Protein AF-A0A9E7AFJ4-F1 (afdb_monomer)

Solvent-accessible surface area (backbone atoms only — not comparable to full-atom values): 10775 Å² total; per-residue (Å²): 135,84,86,65,76,79,52,63,62,67,62,47,25,52,52,45,37,51,54,53,52,53,53,47,67,70,41,53,65,61,55,53,54,59,53,45,52,59,53,52,53,50,50,48,45,55,63,62,47,31,78,76,63,44,66,40,83,52,98,93,39,82,41,50,42,56,69,61,48,48,60,54,53,53,52,53,53,52,53,54,36,50,52,53,47,51,52,52,53,52,48,34,56,73,71,54,49,47,62,57,51,40,75,69,46,42,54,70,68,40,49,56,54,26,58,47,49,54,42,50,55,50,50,52,53,39,50,54,50,51,51,50,52,59,69,72,55,54,84,69,58,55,63,58,51,53,67,69,64,72,75,85,82,80,89,84,80,81,86,67,98,76,87,69,90,77,83,76,82,93,83,82,86,83,70,92,75,130

Structure (mmCIF, N/CA/C/O backbone):
data_AF-A0A9E7AFJ4-F1
#
_entry.id   AF-A0A9E7AFJ4-F1
#
loop_
_atom_site.group_PDB
_atom_site.id
_atom_site.type_symbol
_atom_site.label_atom_id
_atom_site.label_alt_id
_atom_site.label_comp_id
_atom_site.label_asym_id
_atom_site.label_entity_id
_atom_site.label_seq_id
_atom_site.pdbx_PDB_ins_code
_atom_site.Cartn_x
_atom_site.Cartn_y
_atom_site.Cartn_z
_atom_site.occupancy
_atom_site.B_iso_or_equiv
_atom_site.auth_seq_id
_atom_site.auth_comp_id
_atom_site.auth_asym_id
_atom_site.auth_atom_id
_atom_site.pdbx_PDB_model_num
ATOM 1 N N . MET A 1 1 ? -23.779 1.775 32.856 1.00 35.66 1 MET A N 1
ATOM 2 C CA . MET A 1 1 ? -23.417 1.395 31.473 1.00 35.66 1 MET A CA 1
ATOM 3 C C . MET A 1 1 ? -23.264 -0.115 31.436 1.00 35.66 1 MET A C 1
ATOM 5 O O . MET A 1 1 ? -22.534 -0.650 32.254 1.00 35.66 1 MET A O 1
ATOM 9 N N . ASN A 1 2 ? -24.045 -0.800 30.602 1.00 31.69 2 ASN A N 1
ATOM 10 C CA . ASN A 1 2 ? -24.111 -2.262 30.549 1.00 31.69 2 ASN A CA 1
ATOM 11 C C . ASN A 1 2 ? -23.093 -2.733 29.495 1.00 31.69 2 ASN A C 1
ATOM 13 O O . ASN A 1 2 ? -23.344 -2.572 28.300 1.00 31.69 2 ASN A O 1
ATOM 17 N N . PHE A 1 3 ? -21.920 -3.208 29.923 1.00 44.62 3 PHE A N 1
ATOM 18 C CA . PHE A 1 3 ? -20.903 -3.740 29.012 1.00 44.62 3 PHE A CA 1
ATOM 19 C C . PHE A 1 3 ? -21.427 -5.049 28.411 1.00 44.62 3 PHE A C 1
ATOM 21 O O . PHE A 1 3 ? -21.613 -6.053 29.098 1.00 44.62 3 PHE A O 1
ATOM 28 N N . LYS A 1 4 ? -21.775 -4.991 27.125 1.00 48.22 4 LYS A N 1
ATOM 29 C CA . LYS A 1 4 ? -22.353 -6.103 26.373 1.00 48.22 4 LYS A CA 1
ATOM 30 C C . LYS A 1 4 ? -21.269 -7.149 26.085 1.00 48.22 4 LYS A C 1
ATOM 32 O O . LYS A 1 4 ? -20.145 -6.800 25.751 1.00 48.22 4 LYS A O 1
ATOM 37 N N . LYS A 1 5 ? -21.675 -8.416 26.228 1.00 49.97 5 LYS A N 1
ATOM 38 C CA . LYS A 1 5 ? -20.923 -9.671 26.051 1.00 49.97 5 LYS A CA 1
ATOM 39 C C . LYS A 1 5 ? -19.822 -9.616 24.990 1.00 49.97 5 LYS A C 1
ATOM 41 O O . LYS A 1 5 ? -20.094 -9.235 23.852 1.00 49.97 5 LYS A O 1
ATOM 46 N N . GLU A 1 6 ? -18.655 -10.139 25.369 1.00 55.66 6 GLU A N 1
ATOM 47 C CA . GLU A 1 6 ? -17.574 -10.552 24.475 1.00 55.66 6 GLU A CA 1
ATOM 48 C C . GLU A 1 6 ? -18.152 -11.303 23.271 1.00 55.66 6 GLU A C 1
ATOM 50 O O . GLU A 1 6 ? -18.682 -12.413 23.365 1.00 55.66 6 GLU A O 1
ATOM 55 N N . SER A 1 7 ? -18.135 -10.626 22.130 1.00 54.50 7 SER A N 1
ATOM 56 C CA . SER A 1 7 ? -18.564 -11.173 20.856 1.00 54.50 7 SER A CA 1
ATOM 57 C C . SER A 1 7 ? -17.405 -12.000 20.310 1.00 54.50 7 SER A C 1
ATOM 59 O O . SER A 1 7 ? -16.323 -11.463 20.063 1.00 54.50 7 SER A O 1
ATOM 61 N N . PHE A 1 8 ? -17.631 -13.309 20.148 1.00 54.47 8 PHE A N 1
ATOM 62 C CA . PHE A 1 8 ? -16.710 -14.240 19.493 1.00 54.47 8 PHE A CA 1
ATOM 63 C C . PHE A 1 8 ? -16.073 -13.602 18.245 1.00 54.47 8 PHE A C 1
ATOM 65 O O . PHE A 1 8 ? -16.756 -12.990 17.421 1.00 54.47 8 PHE A O 1
ATOM 72 N N . GLY A 1 9 ? -14.750 -13.756 18.121 1.00 62.53 9 GLY A N 1
ATOM 73 C CA . GLY A 1 9 ? -13.881 -12.910 17.290 1.00 62.53 9 GLY A CA 1
ATOM 74 C C . GLY A 1 9 ? -14.256 -12.764 15.809 1.00 62.53 9 GLY A C 1
ATOM 75 O O . GLY A 1 9 ? -13.935 -11.741 15.212 1.00 62.53 9 GLY A O 1
ATOM 76 N N . LEU A 1 10 ? -14.984 -13.720 15.223 1.00 69.19 10 LEU A N 1
ATOM 77 C CA . LEU A 1 10 ? -15.442 -13.650 13.829 1.00 69.19 10 LEU A CA 1
ATOM 78 C C . LEU A 1 10 ? -16.450 -12.518 13.590 1.00 69.19 10 LEU A C 1
ATOM 80 O O . LEU A 1 10 ? -16.307 -11.767 12.628 1.00 69.19 10 LEU A O 1
ATOM 84 N N . SER A 1 11 ? -17.436 -12.352 14.474 1.00 74.44 11 SER A N 1
ATOM 85 C CA . SER A 1 11 ? -18.447 -11.296 14.327 1.00 74.44 11 SER A CA 1
ATOM 86 C C . SER A 1 11 ? -17.828 -9.913 14.524 1.00 74.44 11 SER A C 1
ATOM 88 O O . SER A 1 11 ? -18.110 -8.989 13.765 1.00 74.44 11 SER A O 1
ATOM 90 N N . SER A 1 12 ? -16.920 -9.786 15.495 1.00 69.88 12 SER A N 1
ATOM 91 C CA . SER A 1 12 ? -16.183 -8.547 15.767 1.00 69.88 12 SER A CA 1
ATOM 92 C C . SER A 1 12 ? -15.262 -8.164 14.601 1.00 69.88 12 SER A C 1
ATOM 94 O O . SER A 1 12 ? -15.184 -6.992 14.243 1.00 69.88 12 SER A O 1
ATOM 96 N N . PHE A 1 13 ? -14.619 -9.144 13.957 1.00 79.62 13 PHE A N 1
ATOM 97 C CA . PHE A 1 13 ? -13.819 -8.927 12.750 1.00 79.62 13 PHE A CA 1
ATOM 98 C C . PHE A 1 13 ? -14.667 -8.414 11.577 1.00 79.62 13 PHE A C 1
ATOM 100 O O . PHE A 1 13 ? -14.304 -7.412 10.966 1.00 79.62 13 PHE A O 1
ATOM 107 N N . VAL A 1 14 ? -15.815 -9.041 11.293 1.00 82.19 14 VAL A N 1
ATOM 108 C CA . VAL A 1 14 ? -16.705 -8.618 10.193 1.00 82.19 14 VAL A CA 1
ATOM 109 C C . VAL A 1 14 ? -17.194 -7.183 10.388 1.00 82.19 14 VAL A C 1
ATOM 111 O O . VAL A 1 14 ? -17.178 -6.409 9.434 1.00 82.19 14 VAL A O 1
ATOM 114 N N . ILE A 1 15 ? -17.550 -6.799 11.619 1.00 81.69 15 ILE A N 1
ATOM 115 C CA . ILE A 1 15 ? -17.975 -5.427 11.938 1.00 81.69 15 ILE A CA 1
ATOM 116 C C . ILE A 1 15 ? -16.854 -4.427 11.627 1.00 81.69 15 ILE A C 1
ATOM 118 O O . ILE A 1 15 ? -17.095 -3.424 10.955 1.00 81.69 15 ILE A O 1
ATOM 122 N N . VAL A 1 16 ? -15.621 -4.703 12.068 1.00 83.38 16 VAL A N 1
ATOM 123 C CA . VAL A 1 16 ? -14.472 -3.830 11.775 1.00 83.38 16 VAL A CA 1
ATOM 124 C C . VAL A 1 16 ? -14.266 -3.728 10.264 1.00 83.38 16 VAL A C 1
ATOM 126 O O . VAL A 1 16 ? -14.223 -2.623 9.733 1.00 83.38 16 VAL A O 1
ATOM 129 N N . VAL A 1 17 ? -14.248 -4.851 9.546 1.00 84.31 17 VAL A N 1
ATOM 130 C CA . VAL A 1 17 ? -14.069 -4.863 8.086 1.00 84.31 17 VAL A CA 1
ATOM 131 C C . VAL A 1 17 ? -15.159 -4.066 7.368 1.00 84.31 17 VAL A C 1
ATOM 133 O O . VAL A 1 17 ? -14.853 -3.285 6.469 1.00 84.31 17 VAL A O 1
ATOM 136 N N . GLU A 1 18 ? -16.425 -4.210 7.756 1.00 84.75 18 GLU A N 1
ATOM 137 C CA . GLU A 1 18 ? -17.533 -3.486 7.131 1.00 84.75 18 GLU A CA 1
ATOM 138 C C . GLU A 1 18 ? -17.440 -1.974 7.379 1.00 84.75 18 GLU A C 1
ATOM 140 O O . GLU A 1 18 ? -17.603 -1.179 6.447 1.00 84.75 18 GLU A O 1
ATOM 145 N N . THR A 1 19 ? -17.114 -1.564 8.609 1.00 82.62 19 THR A N 1
ATOM 146 C CA . THR A 1 19 ? -16.913 -0.142 8.935 1.00 82.62 19 THR A CA 1
ATOM 147 C C . THR A 1 19 ? -15.757 0.464 8.141 1.00 82.62 19 THR A C 1
ATOM 149 O O . THR A 1 19 ? -15.895 1.551 7.577 1.00 82.62 19 THR A O 1
ATOM 152 N N . GLU A 1 20 ? -14.655 -0.270 8.008 1.00 82.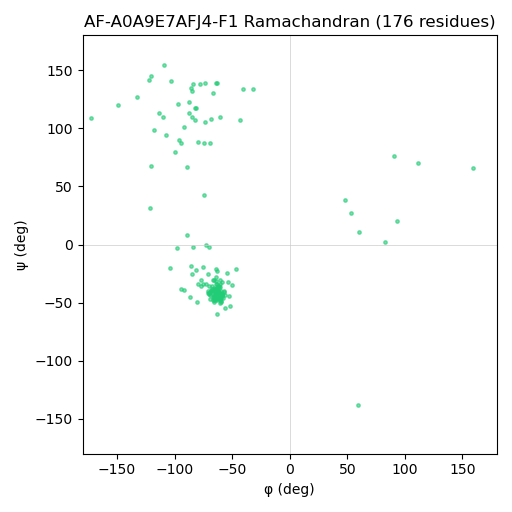06 20 GLU A N 1
ATOM 153 C CA . GLU A 1 20 ? -13.475 0.143 7.254 1.00 82.06 20 GLU A CA 1
ATOM 154 C C . GLU A 1 20 ? -13.758 0.212 5.739 1.00 82.06 20 GLU A C 1
ATOM 156 O O . GLU A 1 20 ? -13.386 1.181 5.069 1.00 82.06 20 GLU A O 1
ATOM 161 N N . LEU A 1 21 ? -14.495 -0.754 5.177 1.00 81.50 21 LEU A N 1
ATOM 162 C CA . LEU A 1 21 ? -14.912 -0.736 3.769 1.00 81.50 21 LEU A CA 1
ATOM 163 C C . LEU A 1 21 ? -15.872 0.419 3.458 1.00 81.50 21 LEU A C 1
ATOM 165 O O . LEU A 1 21 ? -15.761 1.051 2.402 1.00 81.50 21 LEU A O 1
ATOM 169 N N . ASN A 1 22 ? -16.794 0.729 4.367 1.00 83.56 22 ASN A N 1
ATOM 170 C CA . ASN A 1 22 ? -17.686 1.877 4.221 1.00 83.56 22 ASN A CA 1
ATOM 171 C C . ASN A 1 22 ? -16.914 3.205 4.321 1.00 83.56 22 ASN A C 1
ATOM 173 O O . ASN A 1 22 ? -17.158 4.117 3.525 1.00 83.56 22 ASN A O 1
ATOM 177 N N . ALA A 1 23 ? -15.913 3.294 5.203 1.00 77.12 23 ALA A N 1
ATOM 178 C CA . ALA A 1 2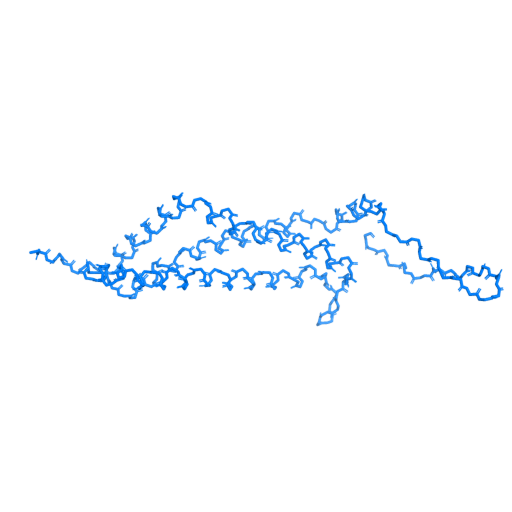3 ? -15.014 4.445 5.284 1.00 77.12 23 ALA A CA 1
ATOM 179 C C . ALA A 1 23 ? -14.181 4.632 4.000 1.00 77.12 23 ALA A C 1
ATOM 181 O O . ALA A 1 23 ? -13.972 5.764 3.550 1.00 77.12 23 ALA A O 1
ATOM 182 N N . LEU A 1 24 ? -13.755 3.535 3.364 1.00 75.44 24 LEU A N 1
ATOM 183 C CA . LEU A 1 24 ? -13.062 3.570 2.074 1.00 75.44 24 LEU A CA 1
ATOM 184 C C . LEU A 1 24 ? -13.976 4.054 0.943 1.00 75.44 24 LEU A C 1
ATOM 186 O O . LEU A 1 24 ? -13.567 4.906 0.156 1.00 75.44 24 LEU A O 1
ATOM 190 N N . LYS A 1 25 ? -15.217 3.553 0.870 1.00 78.94 25 LYS A N 1
ATOM 191 C CA . LYS A 1 25 ? -16.204 3.994 -0.133 1.00 78.94 25 LYS A CA 1
ATOM 192 C C . LYS A 1 25 ? -16.524 5.484 -0.015 1.00 78.94 25 LYS A C 1
ATOM 194 O O . LYS A 1 25 ? -16.709 6.148 -1.035 1.00 78.94 25 LYS A O 1
ATOM 199 N N . SER A 1 26 ? -16.571 6.001 1.212 1.00 80.31 26 SER A N 1
ATOM 200 C CA . SER A 1 26 ? -16.752 7.431 1.475 1.00 80.31 26 SER A CA 1
ATOM 201 C C . SER A 1 26 ? -15.558 8.249 0.959 1.00 80.31 26 SER A C 1
ATOM 203 O O . SER A 1 26 ? -15.725 9.238 0.244 1.00 80.31 26 SER A O 1
ATOM 205 N N . ASN A 1 27 ? -14.332 7.778 1.206 1.00 79.75 27 ASN A N 1
ATOM 206 C CA . ASN A 1 27 ? -13.099 8.450 0.793 1.00 79.75 27 ASN A CA 1
ATOM 207 C C . ASN A 1 27 ? -12.613 8.037 -0.605 1.00 79.75 27 ASN A C 1
ATOM 209 O O . ASN A 1 27 ? -11.518 7.493 -0.778 1.00 79.75 27 ASN A O 1
ATOM 213 N N . LYS A 1 28 ? -13.389 8.395 -1.636 1.00 78.88 28 LYS A N 1
ATOM 214 C CA . LYS A 1 28 ? -13.052 8.121 -3.050 1.00 78.88 28 LYS A CA 1
ATOM 215 C C . LYS A 1 28 ? -11.660 8.629 -3.454 1.00 78.88 28 LYS A C 1
ATOM 217 O O . LYS A 1 28 ? -10.986 7.997 -4.261 1.00 78.88 28 LYS A O 1
ATOM 222 N N . HIS A 1 29 ? -11.203 9.737 -2.865 1.00 83.19 29 HIS A N 1
ATOM 223 C CA . HIS A 1 29 ? -9.886 10.324 -3.138 1.00 83.19 29 HIS A CA 1
ATOM 224 C C . HIS A 1 29 ? -8.723 9.352 -2.878 1.00 83.19 29 HIS A C 1
ATOM 226 O O . HIS A 1 29 ? -7.795 9.264 -3.681 1.00 83.19 29 HIS A O 1
ATOM 232 N N . ILE A 1 30 ? -8.794 8.578 -1.790 1.00 79.69 30 ILE A N 1
ATOM 233 C CA . ILE A 1 30 ? -7.745 7.621 -1.415 1.00 79.69 30 ILE A CA 1
ATOM 234 C C . ILE A 1 30 ? -7.626 6.518 -2.470 1.00 79.69 30 ILE A C 1
ATOM 236 O O . ILE A 1 30 ? -6.517 6.111 -2.819 1.00 79.69 30 ILE A O 1
ATOM 240 N N . ILE A 1 31 ? -8.764 6.069 -3.001 1.00 81.00 31 ILE A N 1
ATOM 241 C CA . ILE A 1 31 ? -8.822 5.059 -4.059 1.00 81.00 31 ILE A CA 1
ATOM 242 C C . ILE A 1 31 ? -8.203 5.623 -5.341 1.00 81.00 31 ILE A C 1
ATOM 244 O O . ILE A 1 31 ? -7.313 4.995 -5.907 1.00 81.00 31 ILE A O 1
ATOM 248 N N . TYR A 1 32 ? -8.602 6.826 -5.770 1.00 85.88 32 TYR A N 1
ATOM 249 C CA . TYR A 1 32 ? -8.062 7.437 -6.990 1.00 85.88 32 TYR A CA 1
ATOM 250 C C . TYR A 1 32 ? -6.549 7.649 -6.926 1.00 85.88 32 TYR A C 1
ATOM 252 O O . TYR A 1 32 ? -5.840 7.278 -7.859 1.00 85.88 32 TYR A O 1
ATOM 260 N N . SER A 1 33 ? -6.046 8.192 -5.815 1.00 85.56 33 SER A N 1
ATOM 261 C CA . SER A 1 33 ? -4.610 8.405 -5.624 1.00 85.56 33 SER A CA 1
ATOM 262 C C . SER A 1 33 ? -3.843 7.078 -5.662 1.00 85.56 33 SER A C 1
ATOM 264 O O . SER A 1 33 ? -2.860 6.952 -6.392 1.00 85.56 33 SER A O 1
ATOM 266 N N . SER A 1 34 ? -4.360 6.060 -4.966 1.00 83.06 34 SER A N 1
ATOM 267 C CA . SER A 1 34 ? -3.747 4.729 -4.902 1.00 83.06 34 SER A CA 1
ATOM 268 C C . SER A 1 34 ? -3.750 4.005 -6.252 1.00 83.06 34 SER A C 1
ATOM 270 O O . SER A 1 34 ? -2.847 3.215 -6.514 1.00 83.06 34 SER A O 1
ATOM 272 N N . LEU A 1 35 ? -4.738 4.258 -7.114 1.00 85.50 35 LEU A N 1
ATOM 273 C CA . LEU A 1 35 ? -4.815 3.683 -8.460 1.00 85.50 35 LEU A CA 1
ATOM 274 C C . LEU A 1 35 ? -3.923 4.410 -9.470 1.00 85.50 35 LEU A C 1
ATOM 276 O O . LEU A 1 35 ? -3.368 3.776 -10.363 1.00 85.50 35 LEU A O 1
ATOM 280 N N . LEU A 1 36 ? -3.752 5.725 -9.323 1.00 87.75 36 LEU A N 1
ATOM 281 C CA . LEU A 1 36 ? -2.903 6.516 -10.211 1.00 87.75 36 LEU A CA 1
ATOM 282 C C . LEU A 1 36 ? -1.417 6.186 -10.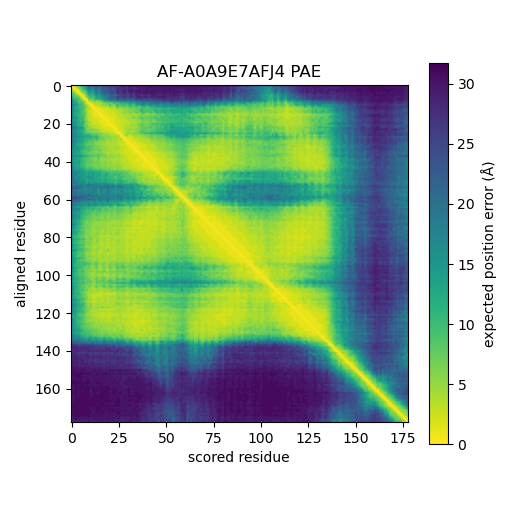036 1.00 87.75 36 LEU A C 1
ATOM 284 O O . LEU A 1 36 ? -0.709 6.061 -11.031 1.00 87.75 36 LEU A O 1
ATOM 288 N N . THR A 1 37 ? -0.935 5.998 -8.804 1.00 87.44 37 THR A N 1
ATOM 289 C CA . THR A 1 37 ? 0.493 5.745 -8.535 1.00 87.44 37 THR A CA 1
ATOM 290 C C . THR A 1 37 ? 1.112 4.601 -9.362 1.00 87.44 37 THR A C 1
ATOM 292 O O . THR A 1 37 ? 2.109 4.855 -10.042 1.00 87.44 37 THR A O 1
ATOM 295 N N . PRO A 1 38 ? 0.554 3.371 -9.387 1.00 86.38 38 PRO A N 1
ATOM 296 C CA . PRO A 1 38 ? 1.116 2.281 -10.187 1.00 86.38 38 PRO A CA 1
ATOM 297 C C . PRO A 1 38 ? 1.089 2.560 -11.696 1.00 86.38 38 PRO A C 1
ATOM 299 O O . PRO A 1 38 ? 2.007 2.151 -12.405 1.00 86.38 38 PRO A O 1
ATOM 302 N N . ILE A 1 39 ? 0.068 3.271 -12.188 1.00 87.25 39 ILE A N 1
ATOM 303 C CA . ILE A 1 39 ? -0.047 3.641 -13.606 1.00 87.25 39 ILE A CA 1
ATOM 304 C C . ILE A 1 39 ? 1.066 4.619 -13.975 1.00 87.25 39 ILE A C 1
ATOM 306 O O . ILE A 1 39 ? 1.765 4.403 -14.964 1.00 87.25 39 ILE A O 1
ATOM 310 N N . LEU A 1 40 ? 1.270 5.664 -13.166 1.00 88.19 40 LEU A N 1
ATOM 311 C CA . LEU A 1 40 ? 2.346 6.623 -13.400 1.00 88.19 40 LEU A CA 1
ATOM 312 C C . LEU A 1 40 ? 3.711 5.935 -13.355 1.00 88.19 40 LEU A C 1
ATOM 314 O O . LEU A 1 40 ? 4.502 6.135 -14.272 1.00 88.19 40 LEU A O 1
ATOM 318 N N . TYR A 1 41 ? 3.984 5.099 -12.347 1.00 88.31 41 TYR A N 1
ATOM 319 C CA . TYR A 1 41 ? 5.250 4.367 -12.288 1.00 88.31 41 TYR A CA 1
ATOM 320 C C . TYR A 1 41 ? 5.465 3.502 -13.524 1.00 88.31 41 TYR A C 1
ATOM 322 O O . TYR A 1 41 ? 6.526 3.574 -14.138 1.00 88.31 41 TYR A O 1
ATOM 330 N N . TYR A 1 42 ? 4.456 2.751 -13.951 1.00 85.31 42 TYR A N 1
ATOM 331 C CA . TYR A 1 42 ? 4.577 1.929 -15.145 1.00 85.31 42 TYR A CA 1
ATOM 332 C C . TYR A 1 42 ? 4.870 2.764 -16.404 1.00 85.31 42 TYR A C 1
ATOM 334 O O . TYR A 1 42 ? 5.793 2.442 -17.148 1.00 85.31 42 TYR A O 1
ATOM 342 N N . VAL A 1 43 ? 4.160 3.878 -16.610 1.00 84.06 43 VAL A N 1
ATOM 343 C CA . VAL A 1 43 ? 4.368 4.778 -17.760 1.00 84.06 43 VAL A CA 1
ATOM 344 C C . VAL A 1 43 ? 5.758 5.421 -17.737 1.00 84.06 43 VAL A C 1
ATOM 346 O O . VAL A 1 43 ? 6.433 5.446 -18.765 1.00 84.06 43 VAL A O 1
ATOM 349 N N . PHE A 1 44 ? 6.221 5.903 -16.580 1.00 86.44 44 PHE A N 1
ATOM 350 C CA . PHE A 1 44 ? 7.552 6.504 -16.444 1.00 86.44 44 PHE A CA 1
ATOM 351 C C . PHE A 1 44 ? 8.674 5.501 -16.730 1.00 86.44 44 PHE A C 1
ATOM 353 O O . PHE A 1 44 ? 9.626 5.836 -17.434 1.00 86.44 44 PHE A O 1
ATOM 360 N N . TYR A 1 45 ? 8.561 4.270 -16.228 1.00 83.75 45 TYR A N 1
ATOM 361 C CA . TYR A 1 45 ? 9.565 3.233 -16.471 1.00 83.75 45 TYR A CA 1
ATOM 362 C C . TYR A 1 45 ? 9.539 2.733 -17.921 1.00 83.75 45 TYR A C 1
ATOM 364 O O . TYR A 1 45 ? 10.603 2.547 -18.513 1.00 83.75 45 TYR A O 1
ATOM 372 N N . ALA A 1 46 ? 8.351 2.568 -18.508 1.00 78.50 46 ALA A N 1
ATOM 373 C CA . ALA A 1 46 ? 8.197 2.104 -19.883 1.00 78.50 46 ALA A CA 1
ATOM 374 C C . ALA A 1 46 ? 8.636 3.150 -20.920 1.00 78.50 46 ALA A C 1
ATOM 376 O O . ALA A 1 46 ? 9.302 2.808 -21.885 1.00 78.50 46 ALA A O 1
ATOM 377 N N . ILE A 1 47 ? 8.307 4.433 -20.742 1.00 74.44 47 ILE A N 1
ATOM 378 C CA . ILE A 1 47 ? 8.672 5.475 -21.720 1.00 74.44 47 ILE A CA 1
ATOM 379 C C . ILE A 1 47 ? 10.073 6.036 -21.441 1.00 74.44 47 ILE A C 1
ATOM 381 O O . ILE A 1 47 ? 10.875 6.216 -22.358 1.00 74.44 47 ILE A O 1
ATOM 385 N N . GLY A 1 48 ? 10.376 6.333 -20.176 1.00 77.69 48 GLY A N 1
ATOM 386 C CA . GLY A 1 48 ? 11.590 7.056 -19.806 1.00 77.69 48 GLY A CA 1
ATOM 387 C C . GLY A 1 48 ? 12.830 6.173 -19.748 1.00 77.69 48 GLY A C 1
ATOM 388 O O . GLY A 1 48 ? 13.862 6.520 -20.313 1.00 77.69 48 GLY A O 1
ATOM 389 N N . ILE A 1 49 ? 12.745 5.037 -19.053 1.00 80.25 49 ILE A N 1
ATOM 390 C CA . ILE A 1 49 ? 13.936 4.241 -18.723 1.00 80.25 49 ILE A CA 1
ATOM 391 C C . ILE A 1 49 ? 14.173 3.132 -19.753 1.00 80.25 49 ILE A C 1
ATOM 393 O O . ILE A 1 49 ? 15.317 2.901 -20.147 1.00 80.25 49 ILE A O 1
ATOM 397 N N . GLN A 1 50 ? 13.115 2.488 -20.255 1.00 80.31 50 GLN A N 1
ATOM 398 C CA . GLN A 1 50 ? 13.248 1.425 -21.258 1.00 80.31 50 GLN A CA 1
ATOM 399 C C . GLN A 1 50 ? 13.977 1.894 -22.527 1.00 80.31 50 GLN A C 1
ATOM 401 O O . GLN A 1 50 ? 14.827 1.166 -23.032 1.00 80.31 50 GLN A O 1
ATOM 406 N N . SER A 1 51 ? 13.714 3.118 -22.999 1.00 73.19 51 SER A N 1
ATOM 407 C CA . SER A 1 51 ? 14.378 3.705 -24.178 1.00 73.19 51 SER A CA 1
ATOM 408 C C . SER A 1 51 ? 15.887 3.911 -23.995 1.00 73.19 51 SER A C 1
ATOM 410 O O . SER A 1 51 ? 16.627 3.991 -24.973 1.00 73.19 51 SER A O 1
ATOM 412 N N . THR A 1 52 ? 16.362 3.967 -22.746 1.00 79.06 52 THR A N 1
ATOM 413 C CA . THR A 1 52 ? 17.783 4.152 -22.422 1.00 79.06 52 THR A CA 1
ATOM 414 C C . THR A 1 52 ? 18.521 2.821 -22.265 1.00 79.06 52 THR A C 1
ATOM 416 O O . THR A 1 52 ? 19.668 2.710 -22.691 1.00 79.06 52 THR A O 1
ATOM 419 N N . PHE A 1 53 ? 17.886 1.817 -21.650 1.00 72.56 53 PHE A N 1
ATOM 420 C CA . PHE A 1 53 ? 18.552 0.562 -21.272 1.00 72.56 53 PHE A CA 1
ATOM 421 C C . PHE A 1 53 ? 18.234 -0.633 -22.183 1.00 72.56 53 PHE A C 1
ATOM 423 O O . PHE A 1 53 ? 19.023 -1.572 -22.214 1.00 72.56 53 PHE A O 1
ATOM 430 N N . GLY A 1 54 ? 17.132 -0.609 -22.942 1.00 71.50 54 GLY A N 1
ATOM 431 C CA . GLY A 1 54 ? 16.760 -1.699 -23.850 1.00 71.50 54 GLY A CA 1
ATOM 432 C C . GLY A 1 54 ? 16.575 -3.051 -23.143 1.00 71.50 54 GLY A C 1
ATOM 433 O O . GLY A 1 54 ? 15.973 -3.128 -22.067 1.00 71.50 54 GLY A O 1
ATOM 434 N N . ASP A 1 55 ? 17.067 -4.125 -23.763 1.00 77.31 55 ASP A N 1
ATOM 435 C CA . ASP A 1 55 ? 17.034 -5.477 -23.198 1.00 77.31 55 ASP A CA 1
ATOM 436 C C . ASP A 1 55 ? 18.239 -5.730 -22.281 1.00 77.31 55 ASP A C 1
ATOM 438 O O . ASP A 1 55 ? 19.384 -5.430 -22.622 1.00 77.31 55 ASP A O 1
ATOM 442 N N . ILE A 1 56 ? 17.979 -6.320 -21.113 1.00 77.00 56 ILE A N 1
ATOM 443 C CA . ILE A 1 56 ? 18.987 -6.646 -20.102 1.00 77.00 56 ILE A CA 1
ATOM 444 C C . ILE A 1 56 ? 19.296 -8.142 -20.161 1.00 77.00 56 ILE A C 1
ATOM 446 O O . ILE A 1 56 ? 18.400 -8.977 -20.296 1.00 77.00 56 ILE A O 1
ATOM 450 N N . TYR A 1 57 ? 20.569 -8.493 -19.997 1.00 76.81 57 TYR A N 1
ATOM 451 C CA . TYR A 1 57 ? 20.994 -9.877 -19.825 1.00 76.81 57 TYR A CA 1
ATOM 452 C C . TYR A 1 57 ? 20.947 -10.266 -18.342 1.00 76.81 57 TYR A C 1
ATOM 454 O O . TYR A 1 57 ? 21.717 -9.744 -17.535 1.00 76.81 57 TYR A O 1
ATOM 462 N N . PHE A 1 58 ? 20.047 -11.177 -17.973 1.00 72.44 58 PHE A N 1
ATOM 463 C CA . PHE A 1 58 ? 19.877 -11.643 -16.595 1.00 72.44 58 PHE A CA 1
ATOM 464 C C . PHE A 1 58 ? 19.813 -13.174 -16.559 1.00 72.44 58 PHE A C 1
ATOM 466 O O . PHE A 1 58 ? 19.049 -13.786 -17.300 1.00 72.44 58 PHE A O 1
ATOM 473 N N . HIS A 1 59 ? 20.646 -13.810 -15.728 1.00 73.75 59 HIS A N 1
ATOM 474 C CA . HIS A 1 59 ? 20.736 -15.278 -15.602 1.00 73.75 59 HIS A CA 1
ATOM 475 C C . HIS A 1 59 ? 20.828 -16.055 -16.932 1.00 73.75 59 HIS A C 1
ATOM 477 O O . HIS A 1 59 ? 20.262 -17.136 -17.074 1.00 73.75 59 HIS A O 1
ATOM 483 N N . GLY A 1 60 ? 21.553 -15.528 -17.921 1.00 77.19 60 GLY A N 1
ATOM 484 C CA . GLY A 1 60 ? 21.729 -16.216 -19.203 1.00 77.19 60 GLY A CA 1
ATOM 485 C C . GLY A 1 60 ? 20.585 -16.021 -20.204 1.00 77.19 60 GLY A C 1
ATOM 486 O O . GLY A 1 60 ? 20.638 -16.592 -21.290 1.00 77.19 60 GLY A O 1
ATOM 487 N N . GLN A 1 61 ? 19.562 -15.228 -19.866 1.00 75.62 61 GLN A N 1
ATOM 488 C CA . GLN A 1 61 ? 18.455 -14.894 -20.762 1.00 75.62 61 GLN A CA 1
ATOM 489 C C . GLN A 1 61 ? 18.349 -13.385 -20.989 1.00 75.62 61 GLN A C 1
ATOM 491 O O . GLN A 1 61 ? 18.605 -12.577 -20.096 1.00 75.62 61 GLN A O 1
ATOM 496 N N . TYR A 1 62 ? 17.956 -13.011 -22.206 1.00 73.62 62 TYR A N 1
ATOM 497 C CA . TYR A 1 62 ? 17.616 -11.633 -22.545 1.00 73.62 62 TYR A CA 1
ATOM 498 C C . TYR A 1 62 ? 16.176 -11.361 -22.112 1.00 73.62 62 TYR A C 1
ATOM 500 O O . TYR A 1 62 ? 15.243 -12.003 -22.595 1.00 73.62 62 TYR A O 1
ATOM 508 N N . MET A 1 63 ? 16.000 -10.423 -21.185 1.00 75.94 63 MET A N 1
ATOM 509 C CA . MET A 1 63 ? 14.695 -9.953 -20.732 1.00 75.94 63 MET A CA 1
ATOM 510 C C . MET A 1 63 ? 14.585 -8.449 -20.942 1.00 75.94 63 MET A C 1
ATOM 512 O O . MET A 1 63 ? 15.532 -7.703 -20.695 1.00 75.94 63 MET A O 1
ATOM 516 N N . SER A 1 64 ? 13.402 -7.987 -21.345 1.00 77.69 64 SER A N 1
ATOM 517 C CA . SER A 1 64 ? 13.162 -6.553 -21.461 1.00 77.69 64 SER A CA 1
ATOM 518 C C . SER A 1 64 ? 13.258 -5.882 -20.092 1.00 77.69 64 SER A C 1
ATOM 520 O O . SER A 1 64 ? 12.728 -6.399 -19.102 1.00 77.69 64 SER A O 1
ATOM 522 N N . PHE A 1 65 ? 13.875 -4.697 -20.040 1.00 81.69 65 PHE A N 1
ATOM 523 C CA . PHE A 1 65 ? 13.985 -3.898 -18.816 1.00 81.69 65 PHE A CA 1
ATOM 524 C C . PHE A 1 65 ? 12.631 -3.711 -18.111 1.00 81.69 65 PHE A C 1
ATOM 526 O O . PHE A 1 65 ? 12.554 -3.737 -16.884 1.00 81.69 65 PHE A O 1
ATOM 533 N N . LEU A 1 66 ? 11.542 -3.598 -18.876 1.00 79.00 66 LEU A N 1
ATOM 534 C CA . LEU A 1 66 ? 10.194 -3.424 -18.340 1.00 79.00 66 LEU A CA 1
ATOM 535 C C . LEU A 1 66 ? 9.714 -4.627 -17.510 1.00 79.00 66 LEU A C 1
ATOM 537 O O . LEU A 1 66 ? 9.092 -4.444 -16.464 1.00 79.00 66 LEU A O 1
ATOM 541 N N . SER A 1 67 ? 10.028 -5.851 -17.944 1.00 79.19 67 SER A N 1
ATOM 542 C CA . SER A 1 67 ? 9.676 -7.079 -17.220 1.00 79.19 67 SER A CA 1
ATOM 543 C C . SER A 1 67 ? 10.445 -7.200 -15.907 1.00 79.19 67 SER A C 1
ATOM 545 O O . SER A 1 67 ? 9.883 -7.641 -14.908 1.00 79.19 67 SER A O 1
ATOM 547 N N . PHE A 1 68 ? 11.700 -6.748 -15.884 1.00 82.81 68 PHE A N 1
ATOM 548 C CA . PHE A 1 68 ? 12.494 -6.658 -14.660 1.00 82.81 68 PHE A CA 1
ATOM 549 C C . PHE A 1 68 ? 11.960 -5.566 -13.713 1.00 82.81 68 PHE A C 1
ATOM 551 O O . PHE A 1 68 ? 11.732 -5.814 -12.528 1.00 82.81 68 PHE A O 1
ATOM 558 N N . ALA A 1 69 ? 11.677 -4.371 -14.239 1.00 83.81 69 ALA A N 1
ATOM 559 C CA . ALA A 1 69 ? 11.174 -3.235 -13.467 1.00 83.81 69 ALA A CA 1
ATOM 560 C C . ALA A 1 69 ? 9.786 -3.483 -12.851 1.00 83.81 69 ALA A C 1
ATOM 562 O O . ALA A 1 69 ? 9.481 -2.942 -11.787 1.00 83.81 69 ALA A O 1
ATOM 563 N N . PHE A 1 70 ? 8.958 -4.328 -13.473 1.00 83.62 70 PHE A N 1
ATOM 564 C CA . PHE A 1 70 ? 7.635 -4.696 -12.965 1.00 83.62 70 PHE A CA 1
ATOM 565 C C . PHE A 1 70 ? 7.676 -5.209 -11.517 1.00 83.62 70 PHE A C 1
ATOM 567 O O . PHE A 1 70 ? 6.870 -4.777 -10.693 1.00 83.62 70 PHE A O 1
ATOM 574 N N . ALA A 1 71 ? 8.641 -6.070 -11.176 1.00 85.31 71 ALA A N 1
ATOM 575 C CA . ALA A 1 71 ? 8.800 -6.567 -9.809 1.00 85.31 71 ALA A CA 1
ATOM 576 C C . ALA A 1 71 ? 9.118 -5.429 -8.821 1.00 85.31 71 ALA A C 1
ATOM 578 O O . ALA A 1 71 ? 8.557 -5.375 -7.727 1.00 85.31 71 ALA A O 1
ATOM 579 N N . GLY A 1 72 ? 9.957 -4.473 -9.231 1.00 87.62 72 GLY A N 1
ATOM 580 C CA . GLY A 1 72 ? 10.277 -3.286 -8.435 1.00 87.62 72 GLY A CA 1
ATOM 581 C C . GLY A 1 72 ? 9.062 -2.387 -8.193 1.00 87.62 72 GLY A C 1
ATOM 582 O O . GLY A 1 72 ? 8.842 -1.939 -7.068 1.00 87.62 72 GLY A O 1
ATOM 5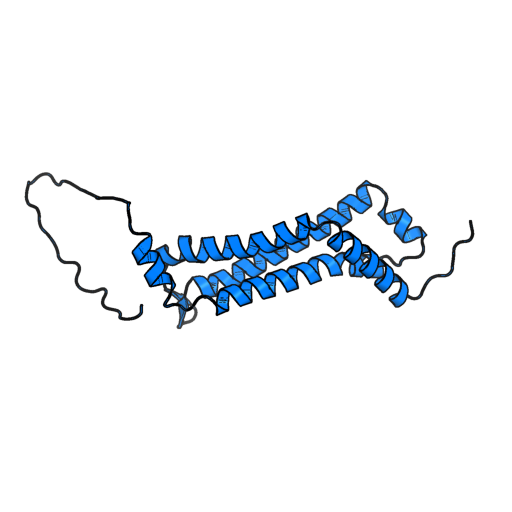83 N N . ILE A 1 73 ? 8.229 -2.176 -9.217 1.00 88.56 73 ILE A N 1
ATOM 584 C CA . ILE A 1 73 ? 6.988 -1.395 -9.096 1.00 88.56 73 ILE A CA 1
ATOM 585 C C . ILE A 1 73 ? 6.036 -2.053 -8.088 1.00 88.56 73 ILE A C 1
ATOM 587 O O . ILE A 1 73 ? 5.480 -1.360 -7.236 1.00 88.56 73 ILE A O 1
ATOM 591 N N . LEU A 1 74 ? 5.892 -3.384 -8.123 1.00 86.75 74 LEU A N 1
ATOM 592 C CA . LEU A 1 74 ? 5.069 -4.110 -7.151 1.00 86.75 74 LEU A CA 1
ATOM 593 C C . LEU A 1 74 ? 5.567 -3.923 -5.714 1.00 86.75 74 LEU A C 1
ATOM 595 O O . LEU A 1 74 ? 4.767 -3.644 -4.822 1.00 86.75 74 LEU A O 1
ATOM 599 N N . ILE A 1 75 ? 6.879 -4.031 -5.491 1.00 89.81 75 ILE A N 1
ATOM 600 C CA . ILE A 1 75 ? 7.482 -3.835 -4.166 1.00 89.81 75 ILE A CA 1
ATOM 601 C C . ILE A 1 75 ? 7.221 -2.410 -3.660 1.00 89.81 75 ILE A C 1
ATOM 603 O O . ILE A 1 75 ? 6.804 -2.231 -2.516 1.00 89.81 75 ILE A O 1
ATOM 607 N N . MET A 1 76 ? 7.394 -1.396 -4.512 1.00 90.00 76 MET A N 1
ATOM 608 C CA . MET A 1 76 ? 7.127 -0.001 -4.144 1.00 90.00 76 MET A CA 1
ATOM 609 C C . MET A 1 76 ? 5.657 0.228 -3.770 1.00 90.00 76 MET A C 1
ATOM 611 O O . MET A 1 76 ? 5.371 0.889 -2.769 1.00 90.00 76 MET A O 1
ATOM 615 N N . CYS A 1 77 ? 4.719 -0.367 -4.512 1.00 88.62 77 CYS A N 1
ATOM 616 C CA . CYS A 1 77 ? 3.298 -0.307 -4.173 1.00 88.62 77 CYS A CA 1
ATOM 617 C C . CYS A 1 77 ? 2.994 -0.969 -2.819 1.00 88.62 77 CYS A C 1
ATOM 619 O O . CYS A 1 77 ? 2.242 -0.404 -2.023 1.00 88.62 77 CYS A O 1
ATOM 621 N N . LEU A 1 78 ? 3.612 -2.116 -2.511 1.00 90.06 78 LEU A N 1
ATOM 622 C CA . LEU A 1 78 ? 3.453 -2.779 -1.211 1.00 90.06 78 LEU A CA 1
ATOM 623 C C . LEU A 1 78 ? 3.948 -1.899 -0.054 1.00 90.06 78 LEU A C 1
ATOM 625 O O . LEU A 1 78 ? 3.236 -1.737 0.939 1.00 90.06 78 LEU A O 1
ATOM 629 N N . PHE A 1 79 ? 5.120 -1.272 -0.193 1.00 91.19 79 PHE A N 1
ATOM 630 C CA . PHE A 1 79 ? 5.647 -0.354 0.823 1.00 91.19 79 PHE A CA 1
ATOM 631 C C . PHE A 1 79 ? 4.738 0.857 1.048 1.00 91.19 79 PHE A C 1
ATOM 633 O O . PHE A 1 79 ? 4.505 1.259 2.189 1.00 91.19 79 PHE A O 1
ATOM 640 N N . GLN A 1 80 ? 4.181 1.427 -0.020 1.00 89.50 80 GLN A N 1
ATOM 641 C CA . GLN A 1 80 ? 3.253 2.551 0.086 1.00 89.50 80 GLN A CA 1
ATOM 642 C C . GLN A 1 80 ? 1.986 2.173 0.870 1.00 89.50 80 GLN A C 1
ATOM 644 O O . GLN A 1 80 ? 1.554 2.925 1.746 1.00 89.50 80 GLN A O 1
ATOM 649 N N . GLN A 1 81 ? 1.424 0.990 0.609 1.00 89.19 81 GLN A N 1
ATOM 650 C CA . GLN A 1 81 ? 0.225 0.503 1.297 1.00 89.19 81 GLN A CA 1
ATOM 651 C C . GLN A 1 81 ? 0.504 0.145 2.763 1.00 89.19 81 GLN A C 1
ATOM 653 O O . GLN A 1 81 ? -0.310 0.447 3.640 1.00 89.19 81 GLN A O 1
ATOM 658 N N . MET A 1 82 ? 1.689 -0.395 3.061 1.00 90.75 82 MET A N 1
ATOM 659 C CA . MET A 1 82 ? 2.152 -0.589 4.438 1.00 90.75 82 MET A CA 1
ATOM 660 C C . MET A 1 82 ? 2.221 0.745 5.196 1.00 90.75 82 MET A C 1
ATOM 662 O O . MET A 1 82 ? 1.647 0.867 6.280 1.00 90.75 82 MET A O 1
ATOM 666 N N . ASN A 1 83 ? 2.852 1.769 4.612 1.00 90.00 83 ASN A N 1
ATOM 667 C CA . ASN A 1 83 ? 2.967 3.095 5.227 1.00 90.00 83 ASN A CA 1
ATOM 668 C C . ASN A 1 83 ? 1.597 3.724 5.502 1.00 90.00 83 ASN A C 1
ATOM 670 O O . ASN A 1 83 ? 1.376 4.303 6.565 1.00 90.00 83 ASN A O 1
ATOM 674 N N . GLN A 1 84 ? 0.647 3.562 4.580 1.00 86.81 84 GLN A N 1
ATOM 675 C CA . GLN A 1 84 ? -0.718 4.044 4.764 1.00 86.81 84 GLN A CA 1
ATOM 676 C C . GLN A 1 84 ? -1.454 3.311 5.899 1.00 86.81 84 GLN A C 1
ATOM 678 O O . GLN A 1 84 ? -2.217 3.929 6.646 1.00 86.81 84 GLN A O 1
ATOM 683 N N . SER A 1 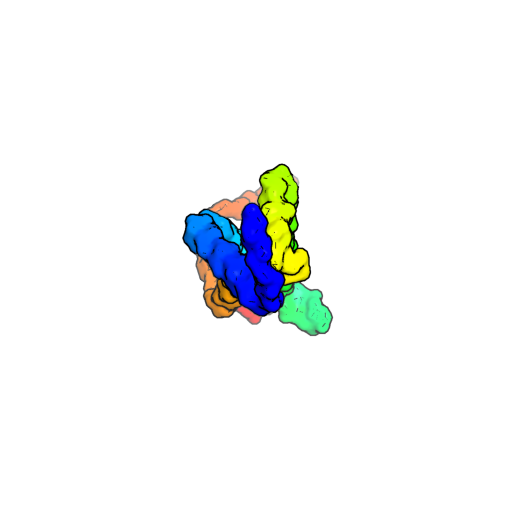85 ? -1.229 2.003 6.048 1.00 87.62 85 SER A N 1
ATOM 684 C CA . SER A 1 85 ? -1.784 1.213 7.153 1.00 87.62 85 SER A CA 1
ATOM 685 C C . SER A 1 85 ? -1.250 1.682 8.505 1.00 87.62 85 SER A C 1
ATOM 687 O O . SER A 1 85 ? -2.019 1.911 9.438 1.00 87.62 85 SER A O 1
ATOM 689 N N . VAL A 1 86 ? 0.068 1.880 8.601 1.00 90.81 86 VAL A N 1
ATOM 690 C CA . VAL A 1 86 ? 0.723 2.360 9.825 1.00 90.81 86 VAL A CA 1
ATOM 691 C C . VAL A 1 86 ? 0.264 3.775 10.167 1.00 90.81 86 VAL A C 1
ATOM 693 O O . VAL A 1 86 ? -0.058 4.052 11.319 1.00 90.81 86 VAL A O 1
ATOM 696 N N . TYR A 1 87 ? 0.161 4.661 9.176 1.00 88.88 87 TYR A N 1
ATOM 697 C CA . TYR A 1 87 ? -0.331 6.023 9.377 1.00 88.88 87 TYR A CA 1
ATOM 698 C C . TYR A 1 87 ? -1.731 6.048 10.007 1.00 88.88 87 TYR A C 1
ATOM 700 O O . TYR A 1 87 ? -1.960 6.790 10.963 1.00 88.88 87 TYR A O 1
ATOM 708 N N . ARG A 1 88 ? -2.650 5.193 9.534 1.00 84.44 88 ARG A N 1
ATOM 709 C CA . ARG A 1 88 ? -3.993 5.072 10.124 1.00 84.44 88 ARG A CA 1
ATOM 710 C C . ARG A 1 88 ? -3.963 4.554 11.558 1.00 84.44 88 ARG A C 1
ATOM 712 O O . ARG A 1 88 ? -4.617 5.132 12.417 1.00 84.44 88 ARG A O 1
ATOM 719 N N . LEU A 1 89 ? -3.145 3.542 11.843 1.00 88.00 89 LEU A N 1
ATOM 720 C CA . LEU A 1 89 ? -2.948 3.051 13.211 1.00 88.00 89 LEU A CA 1
ATOM 721 C C . LEU A 1 89 ? -2.429 4.143 14.159 1.00 88.00 89 LEU A C 1
ATOM 723 O O . LEU A 1 89 ? -2.900 4.268 15.290 1.00 88.00 89 LEU A O 1
ATOM 727 N N . VAL A 1 90 ? -1.469 4.950 13.702 1.00 90.94 90 VAL A N 1
ATOM 728 C CA . VAL A 1 90 ? -0.896 6.049 14.493 1.00 90.94 90 VAL A CA 1
ATOM 729 C C . VAL A 1 90 ? -1.929 7.146 14.749 1.00 90.94 90 VAL A C 1
ATOM 731 O O . VAL A 1 90 ? -1.994 7.665 15.862 1.00 90.94 90 VAL A O 1
ATOM 734 N N . ILE A 1 91 ? -2.756 7.483 13.757 1.00 89.12 91 ILE A N 1
ATOM 735 C CA . ILE A 1 91 ? -3.865 8.432 13.915 1.00 89.12 91 ILE A CA 1
ATOM 736 C C . ILE A 1 91 ? -4.863 7.931 14.956 1.00 89.12 91 ILE A C 1
ATOM 738 O O . ILE A 1 91 ? -5.172 8.667 15.891 1.00 89.12 91 ILE A O 1
ATOM 742 N N . ASP A 1 92 ? -5.314 6.683 14.851 1.00 86.88 92 ASP A N 1
ATOM 743 C CA . ASP A 1 92 ? -6.290 6.114 15.786 1.00 86.88 92 ASP A CA 1
ATOM 744 C C . ASP A 1 92 ? -5.760 6.100 17.226 1.00 86.88 92 ASP A C 1
ATOM 746 O O . ASP A 1 92 ? -6.512 6.348 18.174 1.00 86.88 92 ASP A O 1
ATOM 750 N N . LYS A 1 93 ? -4.447 5.890 17.394 1.00 88.31 93 LYS A N 1
ATOM 751 C CA . LYS A 1 93 ? -3.764 6.029 18.684 1.00 88.31 93 LYS A CA 1
ATOM 752 C C . LYS A 1 93 ? -3.690 7.488 19.147 1.00 88.31 93 LYS A C 1
ATOM 754 O O . LYS A 1 93 ? -3.935 7.762 20.315 1.00 88.31 93 LYS A O 1
ATOM 759 N N . ARG A 1 94 ? -3.367 8.428 18.253 1.00 91.12 94 ARG A N 1
ATOM 760 C CA . ARG A 1 94 ? -3.224 9.861 18.572 1.00 91.12 94 ARG A CA 1
ATOM 761 C C . ARG A 1 94 ? -4.533 10.490 19.045 1.00 91.12 94 ARG A C 1
ATOM 763 O O . ARG A 1 94 ? -4.506 11.324 19.942 1.00 91.12 94 ARG A O 1
ATOM 770 N N . TRP A 1 95 ? -5.657 10.105 18.449 1.00 89.69 95 TRP A N 1
ATOM 771 C CA . TRP A 1 95 ? -6.979 10.636 18.795 1.00 89.69 95 TRP A CA 1
ATOM 772 C C . TRP A 1 95 ? -7.686 9.845 19.905 1.00 89.69 95 TRP A C 1
ATOM 774 O O . TRP A 1 95 ? -8.860 10.092 20.158 1.00 89.69 95 TRP A O 1
ATOM 784 N N . ASN A 1 96 ? -7.005 8.890 20.557 1.00 88.75 96 ASN A N 1
ATOM 785 C CA . ASN A 1 96 ? -7.595 7.985 21.552 1.00 88.75 96 ASN A CA 1
ATOM 786 C C . ASN A 1 96 ? -8.848 7.233 21.054 1.00 88.75 96 ASN A C 1
ATOM 788 O O . ASN A 1 96 ? -9.678 6.797 21.846 1.00 88.75 96 ASN A O 1
ATOM 792 N N . ILE A 1 97 ? -8.968 7.014 19.743 1.00 86.81 97 ILE A N 1
ATOM 793 C CA . ILE A 1 97 ? -10.064 6.236 19.147 1.00 86.81 97 ILE A CA 1
ATOM 794 C C . ILE A 1 97 ? -9.832 4.737 19.389 1.00 86.81 97 ILE A C 1
ATOM 796 O O . ILE A 1 97 ? -10.777 3.979 19.604 1.00 86.81 97 ILE A O 1
ATOM 800 N N . LEU A 1 98 ? -8.564 4.314 19.394 1.00 84.94 98 LEU A N 1
ATOM 801 C CA . LEU A 1 98 ? -8.156 2.932 19.641 1.00 84.94 98 LEU A CA 1
ATOM 802 C C . LEU A 1 98 ? -8.667 2.359 20.983 1.00 84.94 98 LEU A C 1
ATOM 804 O O . LEU A 1 98 ? -9.322 1.318 20.944 1.00 84.94 98 LEU A O 1
ATOM 808 N N . PRO A 1 99 ? -8.426 2.987 22.155 1.00 84.25 99 PRO A N 1
ATOM 809 C CA . PRO A 1 99 ? -8.920 2.464 23.431 1.00 84.25 99 PRO A CA 1
ATOM 810 C C . PRO A 1 99 ? -10.450 2.403 23.492 1.00 84.25 99 PRO A C 1
ATOM 812 O O . PRO A 1 99 ? -10.981 1.420 23.988 1.00 84.25 99 PRO A O 1
ATOM 815 N N . ILE A 1 100 ? -11.162 3.366 22.896 1.00 85.25 100 ILE A N 1
ATOM 816 C CA . ILE A 1 100 ? -12.635 3.356 22.838 1.00 85.25 100 ILE A CA 1
ATOM 817 C C . ILE A 1 100 ? -13.148 2.136 22.053 1.00 85.25 100 ILE A C 1
ATOM 819 O O . ILE A 1 100 ? -14.100 1.474 22.466 1.00 85.25 100 ILE A O 1
ATOM 823 N N . LYS A 1 101 ? -12.499 1.796 20.929 1.00 82.00 101 LYS A N 1
ATOM 824 C CA . LYS A 1 101 ? -12.821 0.588 20.150 1.00 82.00 101 LYS A CA 1
ATOM 825 C C . LYS A 1 101 ? -12.517 -0.694 20.944 1.00 82.00 101 LYS A C 1
ATOM 827 O O . LYS A 1 101 ? -13.302 -1.635 20.883 1.00 82.00 101 LYS A O 1
ATOM 832 N N . LEU A 1 102 ? -11.436 -0.734 21.723 1.00 83.25 102 LEU A N 1
ATOM 833 C CA . LEU A 1 102 ? -11.083 -1.897 22.553 1.00 83.25 102 LEU A CA 1
ATOM 834 C C . LEU A 1 102 ? -12.041 -2.079 23.744 1.00 83.25 102 LEU A C 1
ATOM 836 O O . LEU A 1 102 ? -12.505 -3.191 23.986 1.00 83.25 102 LEU A O 1
ATOM 840 N N . GLU A 1 103 ? -12.416 -0.995 24.429 1.00 83.56 103 GLU A N 1
ATOM 841 C CA . GLU A 1 103 ? -13.393 -1.012 25.533 1.00 83.56 103 GLU A CA 1
ATOM 842 C C . GLU A 1 103 ? -14.794 -1.456 25.087 1.00 83.56 103 GLU A C 1
ATOM 844 O O . GLU A 1 103 ? -15.574 -1.966 25.890 1.00 83.56 103 GLU A O 1
ATOM 849 N N . SER A 1 104 ? -15.109 -1.324 23.794 1.00 77.94 104 SER A N 1
ATOM 850 C CA . SER A 1 104 ? -16.352 -1.838 23.208 1.00 77.94 104 SER A CA 1
ATOM 851 C C . SER A 1 104 ? -16.398 -3.371 23.058 1.00 77.94 104 SER A C 1
ATOM 853 O O . SER A 1 104 ? -17.410 -3.909 22.609 1.00 77.94 104 SER A O 1
ATOM 855 N N . GLY A 1 105 ? -15.334 -4.082 23.459 1.00 73.88 105 GLY A N 1
ATOM 856 C CA . GLY A 1 105 ? -15.245 -5.546 23.427 1.00 73.88 105 GLY A CA 1
ATOM 857 C C . GLY A 1 105 ? -14.611 -6.110 22.150 1.00 73.88 105 GLY A C 1
ATOM 858 O O . GLY A 1 105 ? -14.829 -7.276 21.820 1.00 73.88 105 GLY A O 1
ATOM 859 N N . ILE A 1 106 ? -13.853 -5.297 21.403 1.00 80.44 106 ILE A N 1
ATOM 860 C CA . ILE A 1 106 ? -13.123 -5.741 20.206 1.00 80.44 106 ILE A CA 1
ATOM 861 C C . ILE A 1 106 ? -11.746 -6.264 20.625 1.00 80.44 106 ILE A C 1
ATOM 863 O O . ILE A 1 106 ? -10.942 -5.529 21.194 1.00 80.44 106 ILE A O 1
ATOM 867 N N . ASN A 1 107 ? -11.441 -7.518 20.282 1.00 82.69 107 ASN A N 1
ATOM 868 C CA . ASN A 1 107 ? -10.122 -8.095 20.539 1.00 82.69 107 ASN A CA 1
ATOM 869 C C . ASN A 1 107 ? -9.026 -7.349 19.749 1.00 82.69 107 ASN A C 1
ATOM 871 O O . ASN A 1 107 ? -9.214 -7.080 18.556 1.00 82.69 107 ASN A O 1
ATOM 875 N N . PRO A 1 108 ? -7.852 -7.085 20.353 1.00 81.50 108 PRO A N 1
ATOM 876 C CA . PRO A 1 108 ? -6.771 -6.342 19.701 1.00 81.50 108 PRO A CA 1
ATOM 877 C C . PRO A 1 108 ? -6.252 -7.045 18.439 1.00 81.50 108 PRO A C 1
ATOM 879 O O . PRO A 1 108 ? -5.951 -6.389 17.445 1.00 81.50 108 PRO A O 1
ATOM 882 N N . GLU A 1 109 ? -6.215 -8.377 18.434 1.00 83.62 109 GLU A N 1
ATOM 883 C CA . GLU A 1 109 ? -5.802 -9.167 17.269 1.00 83.62 109 GLU A CA 1
ATOM 884 C C . GLU A 1 109 ? -6.788 -9.025 16.101 1.00 83.62 109 GLU A C 1
ATOM 886 O O . GLU A 1 109 ? -6.391 -8.761 14.967 1.00 83.62 109 GLU A O 1
ATOM 891 N N . CYS A 1 110 ? -8.093 -9.116 16.385 1.00 81.75 110 CYS A N 1
ATOM 892 C CA . CYS A 1 110 ? -9.148 -8.935 15.383 1.00 81.75 110 CYS A CA 1
ATOM 893 C C . CYS A 1 110 ? -9.147 -7.510 14.817 1.00 81.75 110 CYS A C 1
ATOM 895 O O . CYS A 1 110 ? -9.414 -7.320 13.633 1.00 81.75 110 CYS A O 1
ATOM 897 N N . TYR A 1 111 ? -8.807 -6.517 15.641 1.00 85.69 111 TYR A N 1
ATOM 898 C CA . TYR A 1 111 ? -8.663 -5.133 15.208 1.00 85.69 111 TYR A CA 1
ATOM 899 C C . TYR A 1 111 ? -7.492 -4.947 14.232 1.00 85.69 111 TYR A C 1
ATOM 901 O O . TYR A 1 111 ? -7.664 -4.345 13.173 1.00 85.69 111 TYR A O 1
ATOM 909 N N . VAL A 1 112 ? -6.313 -5.496 14.550 1.00 86.31 112 VAL A N 1
ATOM 910 C CA . VAL A 1 112 ? -5.134 -5.420 13.668 1.00 86.31 112 VAL A CA 1
ATOM 911 C C . VAL A 1 112 ? -5.394 -6.139 12.341 1.00 86.31 112 VAL A C 1
ATOM 913 O O . VAL A 1 112 ? -5.057 -5.617 11.278 1.00 86.31 112 VAL A O 1
ATOM 916 N N . LEU A 1 113 ? -6.052 -7.299 12.378 1.00 85.25 113 LEU A N 1
ATOM 917 C CA . LEU A 1 113 ? -6.461 -7.993 11.158 1.00 85.25 113 LEU A CA 1
ATOM 918 C C . LEU A 1 113 ? -7.478 -7.167 10.363 1.00 85.25 113 LEU A C 1
ATOM 920 O O . LEU A 1 113 ? -7.324 -7.026 9.151 1.00 85.25 113 LEU A O 1
ATOM 924 N N . GLY A 1 114 ? -8.463 -6.560 11.027 1.00 84.06 114 GLY A N 1
ATOM 925 C CA . GLY A 1 114 ? -9.485 -5.730 10.389 1.00 84.06 114 GLY A CA 1
ATOM 926 C C . GLY A 1 114 ? -8.920 -4.475 9.721 1.00 84.06 114 GLY A C 1
ATOM 927 O O . GLY A 1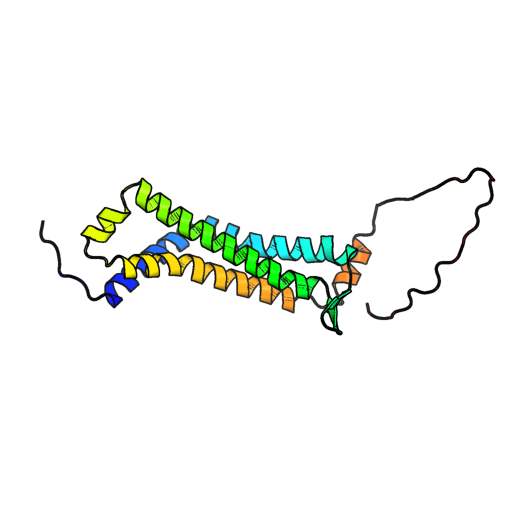 114 ? -9.269 -4.176 8.586 1.00 84.06 114 GLY A O 1
ATOM 928 N N . ILE A 1 115 ? -7.976 -3.768 10.348 1.00 85.81 115 ILE A N 1
ATOM 929 C CA . ILE A 1 115 ? -7.375 -2.581 9.718 1.00 85.81 115 ILE A CA 1
ATOM 930 C C . ILE A 1 115 ? -6.456 -2.947 8.539 1.00 85.81 115 ILE A C 1
ATOM 932 O O . ILE A 1 115 ? -6.289 -2.156 7.609 1.00 85.81 115 ILE A O 1
ATOM 936 N N . SER A 1 116 ? -5.894 -4.162 8.545 1.00 87.12 116 SER A N 1
ATOM 937 C CA . SER A 1 116 ? -5.044 -4.682 7.467 1.00 87.12 116 SER A CA 1
ATOM 938 C C . SER A 1 116 ? -5.826 -5.100 6.214 1.00 87.12 116 SER A C 1
ATOM 940 O O . SER A 1 116 ? -5.255 -5.143 5.121 1.00 87.12 116 SER A O 1
ATOM 942 N N . THR A 1 117 ? -7.140 -5.343 6.313 1.00 86.62 117 THR A N 1
ATOM 943 C CA . THR A 1 117 ? -7.941 -5.728 5.138 1.00 86.62 117 THR A CA 1
ATOM 944 C C . THR A 1 117 ? -8.046 -4.599 4.120 1.00 86.62 117 THR A C 1
ATOM 946 O O . THR A 1 117 ? -8.126 -4.856 2.922 1.00 86.62 117 THR A O 1
ATOM 949 N N . LEU A 1 118 ? -8.010 -3.339 4.560 1.00 84.94 118 LEU A N 1
ATOM 950 C CA . LEU A 1 118 ? -8.046 -2.189 3.658 1.00 84.94 118 LEU A CA 1
ATOM 951 C C . LEU A 1 118 ? -6.842 -2.097 2.718 1.00 84.94 118 LEU A C 1
ATOM 953 O O . LEU A 1 118 ? -7.059 -2.101 1.504 1.00 84.94 118 LEU A O 1
ATOM 957 N N . PRO A 1 119 ? -5.592 -1.996 3.213 1.00 87.94 119 PRO A N 1
ATOM 958 C CA . PRO A 1 119 ? -4.430 -1.986 2.334 1.00 87.94 119 PRO A CA 1
ATOM 959 C C . PRO A 1 119 ? -4.372 -3.264 1.493 1.00 87.94 119 PRO A C 1
ATOM 961 O O . PRO A 1 119 ? -3.991 -3.179 0.335 1.00 87.94 119 PRO A O 1
ATOM 964 N N . PHE A 1 120 ? -4.835 -4.411 2.004 1.00 88.25 120 PHE A N 1
ATOM 965 C CA . PHE A 1 120 ? -4.916 -5.653 1.231 1.00 88.25 120 PHE A CA 1
ATOM 966 C C . PHE A 1 120 ? -5.865 -5.565 0.021 1.00 88.25 120 PHE A C 1
ATOM 968 O O . PHE A 1 120 ? -5.512 -5.954 -1.089 1.00 88.25 120 PHE A O 1
ATOM 975 N N . VAL A 1 121 ? -7.069 -5.011 0.187 1.00 88.19 121 VAL A N 1
ATOM 976 C CA . VAL A 1 121 ? -8.002 -4.813 -0.938 1.00 88.19 121 VAL A CA 1
ATOM 977 C C . VAL A 1 121 ? -7.433 -3.815 -1.952 1.00 88.19 121 VAL A C 1
ATOM 979 O O . VAL A 1 121 ? -7.563 -4.008 -3.163 1.00 88.19 121 VAL A O 1
ATOM 982 N N . VAL A 1 122 ? -6.772 -2.757 -1.477 1.00 88.19 122 VAL A N 1
ATOM 983 C CA . VAL A 1 122 ? -6.173 -1.744 -2.354 1.00 88.19 122 VAL A CA 1
ATOM 984 C C . VAL A 1 122 ? -4.965 -2.304 -3.112 1.00 88.19 122 VAL A C 1
ATOM 986 O O . VAL A 1 122 ? -4.866 -2.064 -4.314 1.00 88.19 122 VAL A O 1
ATOM 989 N N . THR A 1 123 ? -4.085 -3.089 -2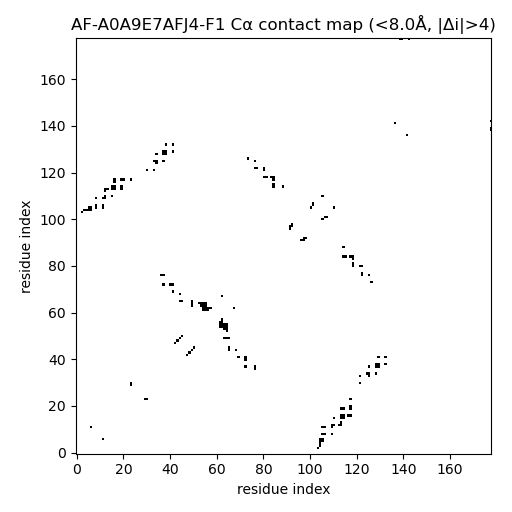.483 1.00 88.31 123 THR A N 1
ATOM 990 C CA . THR A 1 123 ? -2.960 -3.741 -3.180 1.00 88.31 123 THR A CA 1
ATOM 991 C C . THR A 1 123 ? -3.448 -4.722 -4.240 1.00 88.31 123 THR A C 1
ATOM 993 O O . THR A 1 123 ? -2.891 -4.740 -5.335 1.00 88.31 123 THR A O 1
ATOM 996 N N . LEU A 1 124 ? -4.513 -5.489 -3.975 1.00 89.94 124 LEU A N 1
ATOM 997 C CA . LEU A 1 124 ? -5.122 -6.367 -4.980 1.00 89.94 124 LEU A CA 1
ATOM 998 C C . LEU A 1 124 ? -5.629 -5.578 -6.191 1.00 89.94 124 LEU A C 1
ATOM 1000 O O . LEU A 1 124 ? -5.357 -5.952 -7.333 1.00 89.94 124 LEU A O 1
ATOM 1004 N N . LEU A 1 125 ? -6.308 -4.452 -5.959 1.00 88.56 125 LEU A N 1
ATOM 1005 C CA . LEU A 1 125 ? -6.729 -3.552 -7.033 1.00 88.56 125 LEU A CA 1
ATOM 1006 C C . LEU A 1 125 ? -5.528 -2.993 -7.808 1.00 88.56 125 LEU A C 1
ATOM 1008 O O . LEU A 1 125 ? -5.541 -2.999 -9.038 1.00 88.56 125 LEU A O 1
ATOM 1012 N N . GLN A 1 126 ? -4.474 -2.540 -7.124 1.00 89.69 126 GLN A N 1
ATOM 1013 C CA . GLN A 1 126 ? -3.249 -2.061 -7.774 1.00 89.69 126 GLN A CA 1
ATOM 1014 C C . GLN A 1 126 ? -2.613 -3.161 -8.638 1.00 89.69 126 GLN A C 1
ATOM 1016 O O . GLN A 1 126 ? -2.277 -2.909 -9.792 1.00 89.69 126 GLN A O 1
ATOM 1021 N N . LEU A 1 127 ? -2.526 -4.392 -8.131 1.00 88.88 127 LEU A N 1
ATOM 1022 C CA . LEU A 1 127 ? -1.953 -5.537 -8.836 1.00 88.88 127 LEU A CA 1
ATOM 1023 C C . LEU A 1 127 ? -2.724 -5.870 -10.120 1.00 88.88 127 LEU A C 1
ATOM 1025 O O . LEU A 1 127 ? -2.112 -6.060 -11.171 1.00 88.88 127 LEU A O 1
ATOM 1029 N N . ILE A 1 128 ? -4.060 -5.863 -10.070 1.00 88.62 128 ILE A N 1
ATOM 1030 C CA . ILE A 1 128 ? -4.908 -6.055 -11.258 1.00 88.62 128 ILE A CA 1
ATOM 1031 C C . ILE A 1 128 ? -4.630 -4.970 -12.306 1.00 88.62 128 ILE A C 1
ATOM 1033 O O . ILE A 1 128 ? -4.506 -5.279 -13.493 1.00 88.62 128 ILE A O 1
ATOM 1037 N N . ASN A 1 129 ? -4.485 -3.710 -11.886 1.00 86.62 129 ASN A N 1
ATOM 1038 C CA . ASN A 1 129 ? -4.197 -2.607 -12.803 1.00 86.62 129 ASN A CA 1
ATOM 1039 C C . ASN A 1 129 ? -2.823 -2.750 -13.467 1.00 86.62 129 ASN A C 1
ATOM 1041 O O . ASN A 1 129 ? -2.735 -2.658 -14.690 1.00 86.62 129 ASN A O 1
ATOM 1045 N N . VAL A 1 130 ? -1.763 -3.034 -12.704 1.00 84.19 130 VAL A N 1
ATOM 1046 C CA . VAL A 1 130 ? -0.415 -3.204 -13.280 1.00 84.19 130 VAL A CA 1
ATOM 1047 C C . VAL A 1 130 ? -0.367 -4.427 -14.205 1.00 84.19 130 VAL A C 1
ATOM 1049 O O . VAL A 1 130 ? 0.222 -4.358 -15.282 1.00 84.19 130 VAL A O 1
ATOM 1052 N N . LEU A 1 131 ? -1.034 -5.533 -13.855 1.00 85.00 131 LEU A N 1
ATOM 1053 C CA . LEU A 1 131 ? -1.139 -6.706 -14.732 1.00 85.00 131 LEU A CA 1
ATOM 1054 C C . LEU A 1 131 ? -1.900 -6.403 -16.025 1.00 85.00 131 LEU A C 1
ATOM 1056 O O . LEU A 1 131 ? -1.490 -6.849 -17.097 1.00 85.00 131 LEU A O 1
ATOM 1060 N N . SER A 1 132 ? -2.990 -5.638 -15.936 1.00 84.50 132 SER A N 1
ATOM 1061 C CA . SER A 1 132 ? -3.744 -5.188 -17.107 1.00 84.50 132 SER A CA 1
ATOM 1062 C C . SER A 1 132 ? -2.874 -4.333 -18.028 1.00 84.50 132 SER A C 1
ATOM 1064 O O . SER A 1 132 ? -2.858 -4.561 -19.237 1.00 84.50 132 SER A O 1
ATOM 1066 N N . MET A 1 133 ? -2.092 -3.401 -17.472 1.00 80.44 133 MET A N 1
ATOM 1067 C CA . MET A 1 133 ? -1.152 -2.584 -18.247 1.00 80.44 133 MET A CA 1
ATOM 1068 C C . MET A 1 133 ? -0.062 -3.443 -18.899 1.00 80.44 133 MET A C 1
ATOM 1070 O O . MET A 1 133 ? 0.169 -3.318 -20.095 1.00 80.44 133 MET A O 1
ATOM 1074 N N . SER A 1 134 ? 0.528 -4.379 -18.151 1.00 75.25 134 SER A N 1
ATOM 1075 C CA . SER A 1 134 ? 1.562 -5.291 -18.655 1.00 75.25 134 SER A CA 1
ATOM 1076 C C . SER A 1 134 ? 1.083 -6.137 -19.842 1.00 75.25 134 SER A C 1
ATOM 1078 O O . SER A 1 134 ? 1.782 -6.251 -20.845 1.00 75.25 134 SER A O 1
ATOM 1080 N N . LYS A 1 135 ? -0.145 -6.672 -19.787 1.00 73.56 135 LYS A N 1
ATOM 1081 C CA . LYS A 1 135 ? -0.729 -7.455 -20.893 1.00 73.56 135 LYS A CA 1
ATOM 1082 C C . LYS A 1 135 ? -1.130 -6.605 -22.101 1.00 73.56 135 LYS A C 1
ATOM 1084 O O . LYS A 1 135 ? -1.067 -7.084 -23.229 1.00 73.56 135 LYS A O 1
ATOM 1089 N N . ASN A 1 136 ? -1.576 -5.370 -21.870 1.00 64.06 136 ASN A N 1
ATOM 1090 C CA . ASN A 1 136 ? -2.056 -4.465 -22.918 1.00 64.06 136 ASN A CA 1
ATOM 1091 C C . ASN A 1 136 ? -0.943 -3.685 -23.624 1.00 64.06 136 ASN A C 1
ATOM 1093 O O . ASN A 1 136 ? -1.235 -2.938 -24.561 1.00 64.06 136 ASN A O 1
ATOM 1097 N N . VAL A 1 137 ? 0.313 -3.855 -23.213 1.00 61.31 137 VAL A N 1
ATOM 1098 C CA . VAL A 1 137 ? 1.474 -3.344 -23.936 1.00 61.31 137 VAL A CA 1
ATOM 1099 C C . VAL A 1 137 ? 2.028 -4.461 -24.822 1.00 61.31 137 VAL A C 1
ATOM 1101 O O . VAL A 1 137 ? 2.892 -5.227 -24.399 1.00 61.31 137 VAL A O 1
ATOM 1104 N N . PRO A 1 138 ? 1.558 -4.595 -26.077 1.00 44.97 138 PRO A N 1
ATOM 1105 C CA . PRO A 1 138 ? 2.285 -5.383 -27.051 1.00 44.97 138 PRO A CA 1
ATOM 1106 C C . PRO A 1 138 ? 3.606 -4.662 -27.332 1.00 44.97 138 PRO A C 1
ATOM 1108 O O . PRO A 1 138 ? 3.611 -3.469 -27.652 1.00 44.97 138 PRO A O 1
ATOM 1111 N N . SER A 1 139 ? 4.712 -5.407 -27.261 1.00 51.56 139 SER A N 1
ATOM 1112 C CA . SER A 1 139 ? 6.084 -4.958 -27.562 1.00 51.56 139 SER A CA 1
ATOM 1113 C C . SER A 1 139 ? 6.198 -4.158 -28.876 1.00 51.56 139 SER A C 1
ATOM 1115 O O . SER A 1 139 ? 7.106 -3.356 -29.048 1.00 51.56 139 SER A O 1
ATOM 1117 N N . THR A 1 140 ? 5.235 -4.311 -29.791 1.00 44.19 140 THR A N 1
ATOM 1118 C CA . THR A 1 140 ? 5.162 -3.648 -31.099 1.00 44.19 140 THR A CA 1
ATOM 1119 C C . THR A 1 140 ? 4.518 -2.251 -31.107 1.00 44.19 140 THR A C 1
ATOM 1121 O O . THR A 1 140 ? 4.734 -1.501 -32.060 1.00 44.19 140 THR A O 1
ATOM 1124 N N . ARG A 1 141 ? 3.735 -1.843 -30.091 1.00 42.91 141 ARG A N 1
ATOM 1125 C CA . ARG A 1 141 ? 3.131 -0.486 -30.057 1.00 42.91 141 ARG A CA 1
ATOM 1126 C C . ARG A 1 141 ? 4.086 0.597 -29.552 1.00 42.91 141 ARG A C 1
ATOM 1128 O O . ARG A 1 141 ? 3.889 1.759 -29.906 1.00 42.91 141 ARG A O 1
ATOM 1135 N N . PHE A 1 142 ? 5.126 0.236 -28.800 1.00 48.56 142 PHE A N 1
ATOM 1136 C CA . PHE A 1 142 ? 6.115 1.200 -28.310 1.00 48.56 142 PHE A CA 1
ATOM 1137 C C . PHE A 1 142 ? 6.977 1.785 -29.439 1.00 48.56 142 PHE A C 1
ATOM 1139 O O . PHE A 1 142 ? 7.141 3.002 -29.489 1.00 48.56 142 PHE A O 1
ATOM 1146 N N . CYS A 1 143 ? 7.378 0.987 -30.439 1.00 43.59 143 CYS A N 1
ATOM 1147 C CA . CYS A 1 143 ? 8.093 1.509 -31.617 1.00 43.59 143 CYS A CA 1
ATOM 1148 C C . CYS A 1 143 ? 7.292 2.548 -32.416 1.00 43.59 143 CYS A C 1
ATOM 1150 O O . CYS A 1 143 ? 7.866 3.463 -33.005 1.00 43.59 143 CYS A O 1
ATOM 1152 N N . ARG A 1 144 ? 5.954 2.455 -32.431 1.00 32.97 144 ARG A N 1
ATOM 1153 C CA . ARG A 1 144 ? 5.106 3.423 -33.145 1.00 32.97 144 ARG A CA 1
ATOM 1154 C C . ARG A 1 144 ? 4.951 4.745 -32.382 1.00 32.97 144 ARG A C 1
ATOM 1156 O O . ARG A 1 144 ? 4.826 5.789 -33.016 1.00 32.97 144 ARG A O 1
ATOM 1163 N N . LEU A 1 145 ? 4.993 4.714 -31.048 1.00 42.03 145 LEU A N 1
ATOM 1164 C CA . LEU A 1 145 ? 4.986 5.916 -30.206 1.00 42.03 145 LEU A CA 1
ATOM 1165 C C . LEU A 1 145 ? 6.357 6.608 -30.177 1.00 42.03 145 LEU A C 1
ATOM 1167 O O . LEU A 1 145 ? 6.400 7.833 -30.251 1.00 42.03 145 LEU A O 1
ATOM 1171 N N . GLU A 1 146 ? 7.465 5.860 -30.197 1.00 44.41 146 GLU A N 1
ATOM 1172 C CA . GLU A 1 146 ? 8.801 6.447 -30.392 1.00 44.41 146 GLU A CA 1
ATOM 1173 C C . GLU A 1 146 ? 8.936 7.152 -31.752 1.00 44.41 146 GLU A C 1
ATOM 1175 O O . GLU A 1 146 ? 9.530 8.228 -31.836 1.00 44.41 146 GLU A O 1
ATOM 1180 N N . GLY A 1 147 ? 8.335 6.600 -32.813 1.00 41.19 147 GLY A N 1
ATOM 1181 C CA . GLY A 1 147 ? 8.301 7.241 -34.131 1.00 41.19 147 GLY A CA 1
ATOM 1182 C C . GLY A 1 147 ? 7.529 8.568 -34.158 1.00 41.19 147 GLY A C 1
ATOM 1183 O O . GLY A 1 147 ? 7.897 9.470 -34.906 1.00 41.19 147 GLY A O 1
ATOM 1184 N N . ALA A 1 148 ? 6.497 8.714 -33.322 1.00 43.91 148 ALA A N 1
ATOM 1185 C CA . ALA A 1 148 ? 5.689 9.932 -33.233 1.00 43.91 148 ALA A CA 1
ATOM 1186 C C . ALA A 1 148 ? 6.294 11.001 -32.300 1.00 43.91 148 ALA A C 1
ATOM 1188 O O . ALA A 1 148 ? 6.034 12.187 -32.489 1.00 43.91 148 ALA A O 1
ATOM 1189 N N . PHE A 1 149 ? 7.116 10.604 -31.320 1.00 42.06 149 PHE A N 1
ATOM 1190 C CA . PHE A 1 149 ? 7.702 11.518 -30.328 1.00 42.06 149 PHE A CA 1
ATOM 1191 C C . PHE A 1 149 ? 9.142 11.968 -30.646 1.00 42.06 149 PHE A C 1
ATOM 1193 O O . PHE A 1 149 ? 9.677 12.841 -29.966 1.00 42.06 149 PHE A O 1
ATOM 1200 N N . ARG A 1 150 ? 9.767 11.463 -31.723 1.00 46.16 150 ARG A N 1
ATOM 1201 C CA . ARG A 1 150 ? 11.045 11.979 -32.266 1.00 46.16 150 ARG A CA 1
ATOM 1202 C C . ARG A 1 150 ? 10.899 13.310 -33.027 1.00 46.16 150 ARG A C 1
ATOM 1204 O O . ARG A 1 150 ? 11.544 13.516 -34.054 1.00 46.16 150 ARG A O 1
ATOM 1211 N N . PHE A 1 151 ? 10.113 14.253 -32.515 1.00 45.59 151 PHE A N 1
ATOM 1212 C CA . PHE A 1 151 ? 10.211 15.653 -32.930 1.00 45.59 151 PHE A CA 1
ATOM 1213 C C . PHE A 1 151 ? 10.845 16.470 -31.806 1.00 45.59 151 PHE A C 1
ATOM 1215 O O . PHE A 1 151 ? 10.178 16.964 -30.907 1.00 45.59 151 PHE A O 1
ATOM 1222 N N . GLY A 1 152 ? 12.167 16.626 -31.905 1.00 43.56 152 GLY A N 1
ATOM 1223 C CA . GLY A 1 152 ? 12.864 17.748 -31.287 1.00 43.56 152 GLY A CA 1
ATOM 1224 C C . GLY A 1 152 ? 13.783 17.422 -30.119 1.00 43.56 152 GLY A C 1
ATOM 1225 O O . GLY A 1 152 ? 13.547 17.916 -29.030 1.00 43.56 152 GLY A O 1
ATOM 1226 N N . THR A 1 153 ? 14.916 16.758 -30.364 1.00 36.50 153 THR A N 1
ATOM 1227 C CA . THR A 1 153 ? 16.136 17.026 -29.579 1.00 36.50 153 THR A CA 1
ATOM 1228 C C . THR A 1 153 ? 17.401 16.804 -30.412 1.00 36.50 153 THR A C 1
ATOM 1230 O O . THR A 1 153 ? 17.678 15.695 -30.855 1.00 36.50 153 THR A O 1
ATOM 1233 N N . GLY A 1 154 ? 18.205 17.863 -30.558 1.00 36.59 154 GLY A N 1
ATOM 1234 C CA . GLY A 1 154 ? 19.666 17.736 -30.501 1.00 36.59 154 GLY A CA 1
ATOM 1235 C C . GLY A 1 154 ? 20.423 17.471 -31.804 1.00 36.59 154 GLY A C 1
ATOM 1236 O O . GLY A 1 154 ? 20.979 16.400 -32.013 1.00 36.59 154 GLY A O 1
ATOM 1237 N N . LYS A 1 155 ? 20.584 18.504 -32.635 1.00 38.12 155 LYS A N 1
ATOM 1238 C CA . LYS A 1 155 ? 21.621 18.570 -33.678 1.00 38.12 155 LYS A CA 1
ATOM 1239 C C . LYS A 1 155 ? 22.997 18.714 -33.008 1.00 38.12 155 LYS A C 1
ATOM 1241 O O . LYS A 1 155 ? 23.468 19.829 -32.796 1.00 38.12 155 LYS A O 1
ATOM 1246 N N . GLN A 1 156 ? 23.644 17.608 -32.650 1.00 40.59 156 GLN A N 1
ATOM 1247 C CA . GLN A 1 156 ? 24.960 17.631 -32.005 1.00 40.59 156 GLN A CA 1
ATOM 1248 C C . GLN A 1 156 ? 26.059 17.850 -33.062 1.00 40.59 156 GLN A C 1
ATOM 1250 O O . GLN A 1 156 ? 26.589 16.919 -33.660 1.00 40.59 156 GLN A O 1
ATOM 1255 N N . ARG A 1 157 ? 26.369 19.124 -33.346 1.00 37.69 157 ARG A N 1
ATOM 1256 C CA . ARG A 1 157 ? 27.533 19.534 -34.150 1.00 37.69 157 ARG A CA 1
ATOM 1257 C C . ARG A 1 157 ? 28.763 19.627 -33.246 1.00 37.69 157 ARG A C 1
ATOM 1259 O O . ARG A 1 157 ? 28.877 20.579 -32.480 1.00 37.69 157 ARG A O 1
ATOM 1266 N N . ARG A 1 158 ? 29.719 18.708 -33.392 1.00 39.31 158 ARG A N 1
ATOM 1267 C CA . ARG A 1 158 ? 31.112 18.934 -32.971 1.00 39.31 158 ARG A CA 1
ATOM 1268 C C . ARG A 1 158 ? 31.926 19.369 -34.193 1.00 39.31 158 ARG A C 1
ATOM 1270 O O . ARG A 1 158 ? 31.955 18.658 -35.190 1.00 39.31 158 ARG A O 1
ATOM 1277 N N . LYS A 1 159 ? 32.532 20.559 -34.125 1.00 31.14 159 LYS A N 1
ATOM 1278 C CA . LYS A 1 159 ? 33.570 21.021 -35.061 1.00 31.14 159 LYS A CA 1
ATOM 1279 C C . LYS A 1 159 ? 34.917 20.497 -34.568 1.00 31.14 159 LYS A C 1
ATOM 1281 O O . LYS A 1 159 ? 35.227 20.705 -33.398 1.00 31.14 159 LYS A O 1
ATOM 1286 N N . ASP A 1 160 ? 35.704 19.904 -35.457 1.00 38.53 160 ASP A N 1
ATOM 1287 C CA . ASP A 1 160 ? 37.142 19.722 -35.247 1.00 38.53 160 ASP A CA 1
ATOM 1288 C C . ASP A 1 160 ? 37.934 20.649 -36.185 1.00 38.53 160 ASP A C 1
ATOM 1290 O O . ASP A 1 160 ? 37.424 21.102 -37.216 1.00 38.53 160 ASP A O 1
ATOM 1294 N N . LYS A 1 161 ? 39.157 20.989 -35.780 1.00 48.22 161 LYS A N 1
ATOM 1295 C CA . LYS A 1 161 ? 39.938 22.153 -36.221 1.00 48.22 161 LYS A CA 1
ATOM 1296 C C . LYS A 1 161 ? 40.457 22.113 -37.666 1.00 48.22 161 LYS A C 1
ATOM 1298 O O . LYS A 1 161 ? 40.985 23.123 -38.109 1.00 48.22 161 LYS A O 1
ATOM 1303 N N . ASN A 1 162 ? 40.229 21.042 -38.429 1.00 45.91 162 ASN A N 1
ATOM 1304 C CA . ASN A 1 162 ? 40.779 20.876 -39.786 1.00 45.91 162 ASN A CA 1
ATOM 1305 C C . ASN A 1 162 ? 39.729 20.682 -40.897 1.00 45.91 162 ASN A C 1
ATOM 1307 O O . ASN A 1 162 ? 39.997 20.010 -41.886 1.00 45.91 162 ASN A O 1
ATOM 1311 N N . GLY A 1 163 ? 38.537 21.275 -40.770 1.00 46.41 163 GLY A N 1
ATOM 1312 C CA . GLY A 1 163 ? 37.689 21.621 -41.927 1.00 46.41 163 GLY A CA 1
ATOM 1313 C C . GLY A 1 163 ? 37.205 20.490 -42.853 1.00 46.41 163 GLY A C 1
ATOM 1314 O O . GLY A 1 163 ? 36.636 20.797 -43.897 1.00 46.41 163 GLY A O 1
ATOM 1315 N N . LEU A 1 164 ? 37.370 19.213 -42.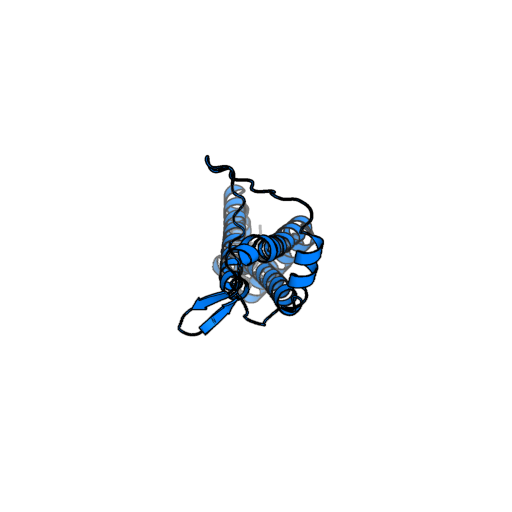495 1.00 40.25 164 LEU A N 1
ATOM 1316 C CA . LEU A 1 164 ? 36.957 18.075 -43.319 1.00 40.25 164 LEU A CA 1
ATOM 1317 C C . LEU A 1 164 ? 35.813 17.305 -42.643 1.00 40.25 164 LEU A C 1
ATOM 1319 O O . LEU A 1 164 ? 35.985 16.686 -41.593 1.00 40.25 164 LEU A O 1
ATOM 1323 N N . PHE A 1 165 ? 34.623 17.346 -43.248 1.00 39.69 165 PHE A N 1
ATOM 1324 C CA . PHE A 1 165 ? 33.469 16.543 -42.836 1.00 39.69 165 PHE A CA 1
ATOM 1325 C C . PHE A 1 165 ? 33.670 15.084 -43.267 1.00 39.69 165 PHE A C 1
ATOM 1327 O O . PHE A 1 165 ? 33.220 14.675 -44.335 1.00 39.69 165 PHE A O 1
ATOM 1334 N N . LEU A 1 166 ? 34.322 14.280 -42.430 1.00 38.72 166 LEU A N 1
ATOM 1335 C CA . LEU A 1 166 ? 34.344 12.828 -42.603 1.00 38.72 166 LEU A CA 1
ATOM 1336 C C . LEU A 1 166 ? 33.056 12.230 -42.021 1.00 38.72 166 LEU A C 1
ATOM 1338 O O . LEU A 1 166 ? 32.871 12.168 -40.806 1.00 38.72 166 LEU A O 1
ATOM 1342 N N . ARG A 1 167 ? 32.143 11.790 -42.897 1.00 41.53 167 ARG A N 1
ATOM 1343 C CA . ARG A 1 167 ? 31.093 10.833 -42.524 1.00 41.53 167 ARG A CA 1
ATOM 1344 C C . ARG A 1 167 ? 31.752 9.461 -42.377 1.00 41.53 167 ARG A C 1
ATOM 1346 O O . ARG A 1 167 ? 32.059 8.839 -43.386 1.00 41.53 167 ARG A O 1
ATOM 1353 N N . ASN A 1 168 ? 31.938 8.988 -41.148 1.00 34.75 168 ASN A N 1
ATOM 1354 C CA . ASN A 1 168 ? 32.136 7.559 -40.905 1.00 34.75 168 ASN A CA 1
ATOM 1355 C C . ASN A 1 168 ? 30.763 6.863 -40.817 1.00 34.75 168 ASN A C 1
ATOM 1357 O O . ASN A 1 168 ? 29.835 7.437 -40.237 1.00 34.75 168 ASN A O 1
ATOM 1361 N N . PRO A 1 169 ? 30.601 5.671 -41.415 1.00 38.84 169 PRO A N 1
ATOM 1362 C CA . PRO A 1 169 ? 29.316 4.984 -41.495 1.00 38.84 169 PRO A CA 1
ATOM 1363 C C . PRO A 1 169 ? 28.967 4.302 -40.161 1.00 38.84 169 PRO A C 1
ATOM 1365 O O . PRO A 1 169 ? 29.833 3.651 -39.578 1.00 38.84 169 PRO A O 1
ATOM 1368 N N . PRO A 1 170 ? 27.713 4.366 -39.679 1.00 37.25 170 PRO A N 1
ATOM 1369 C CA . PRO A 1 170 ? 27.217 3.433 -38.682 1.00 37.25 170 PRO A CA 1
ATOM 1370 C C . PRO A 1 170 ? 26.500 2.285 -39.405 1.00 37.25 170 PRO A C 1
ATOM 1372 O O . PRO A 1 170 ? 25.294 2.327 -39.617 1.00 37.25 170 PRO A O 1
ATOM 1375 N N . GLU A 1 171 ? 27.242 1.255 -39.795 1.00 37.34 171 GLU A N 1
ATOM 1376 C CA . GLU A 1 171 ? 26.683 -0.030 -40.231 1.00 37.34 171 GLU A CA 1
ATOM 1377 C C . GLU A 1 171 ? 27.189 -1.099 -39.261 1.00 37.34 171 GLU A C 1
ATOM 1379 O O . GLU A 1 171 ? 28.343 -1.503 -39.335 1.00 37.34 171 GLU A O 1
ATOM 1384 N N . LEU A 1 172 ? 26.335 -1.455 -38.295 1.00 37.00 172 LEU A N 1
ATOM 1385 C CA . LEU A 1 172 ? 26.074 -2.800 -37.750 1.00 37.00 172 LEU A CA 1
ATOM 1386 C C . LEU A 1 172 ? 25.444 -2.695 -36.345 1.00 37.00 172 LEU A C 1
ATOM 1388 O O . LEU A 1 172 ? 25.987 -3.131 -35.338 1.00 37.00 172 LEU A O 1
ATOM 1392 N N . PHE A 1 173 ? 24.226 -2.162 -36.295 1.00 36.44 173 PHE A N 1
ATOM 1393 C CA . PHE A 1 173 ? 23.214 -2.621 -35.339 1.00 36.44 173 PHE A CA 1
ATOM 1394 C C . PHE A 1 173 ? 22.024 -3.113 -36.162 1.00 36.44 173 PHE A C 1
ATOM 1396 O O . PHE A 1 173 ? 20.961 -2.507 -36.232 1.00 36.44 173 PHE A O 1
ATOM 1403 N N . ARG A 1 174 ? 22.252 -4.213 -36.886 1.00 42.47 174 ARG A N 1
ATOM 1404 C CA . ARG A 1 174 ? 21.193 -4.985 -37.530 1.00 42.47 174 ARG A CA 1
ATOM 1405 C C . ARG A 1 174 ? 20.895 -6.181 -36.635 1.00 42.47 174 ARG A C 1
ATOM 1407 O O . ARG A 1 174 ? 21.338 -7.288 -36.909 1.00 42.47 174 ARG A O 1
ATOM 1414 N N . SER A 1 175 ? 20.124 -5.946 -35.578 1.00 31.97 175 SER A N 1
ATOM 1415 C CA . SER A 1 175 ? 19.257 -6.984 -35.031 1.00 31.97 175 SER A CA 1
ATOM 1416 C C . SER A 1 175 ? 17.833 -6.574 -35.351 1.00 31.97 175 SER A C 1
ATOM 1418 O O . SER A 1 175 ? 17.322 -5.579 -34.847 1.00 31.97 175 SER A O 1
ATOM 1420 N N . ARG A 1 176 ? 17.224 -7.320 -36.272 1.00 39.62 176 ARG A N 1
ATOM 1421 C CA . ARG A 1 176 ? 15.777 -7.335 -36.429 1.00 39.6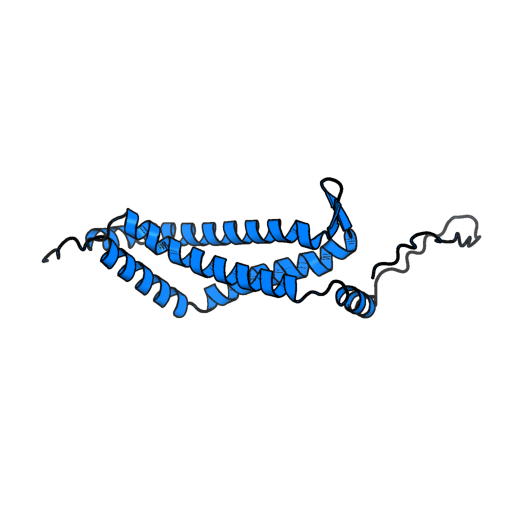2 176 ARG A CA 1
ATOM 1422 C C . ARG A 1 176 ? 15.200 -7.819 -35.106 1.00 39.62 176 ARG A C 1
ATOM 1424 O O . ARG A 1 176 ? 15.342 -8.999 -34.802 1.00 39.62 176 ARG A O 1
ATOM 1431 N N . SER A 1 177 ? 14.548 -6.936 -34.369 1.00 38.25 177 SER A N 1
ATOM 1432 C CA . SER A 1 177 ? 13.368 -7.220 -33.553 1.00 38.25 177 SER A CA 1
ATOM 1433 C C . SER A 1 177 ? 12.853 -5.883 -33.034 1.00 38.25 177 SER A C 1
ATOM 1435 O O . SER A 1 177 ? 13.475 -5.283 -32.165 1.00 38.25 177 SER A O 1
ATOM 1437 N N . CYS A 1 178 ? 11.707 -5.491 -33.595 1.00 33.66 178 CYS A N 1
ATOM 1438 C CA . CYS A 1 178 ? 11.005 -4.207 -33.489 1.00 33.66 178 CYS A CA 1
ATOM 1439 C C . CYS A 1 178 ? 11.467 -3.125 -34.479 1.00 33.66 178 CYS A C 1
ATOM 1441 O O . CYS A 1 178 ? 12.629 -2.673 -34.419 1.00 33.66 178 CYS A O 1
#

Secondary structure (DSSP, 8-state):
--------HHHHHHHHHHHHHHHHHH-HHHHHHHHHHHHHHHHHIIIIIHHHH-EEEETTEEEEHHHHHHHHHHHHHHHHHHHHHHHHHHHHHHTTHHHHHHHTT--HHHHHHHHHHHHHHHHHHHHHHHHHHHHH--HHHHHHHHHHH-SS--------TT----------------

Organism: NCBI:txid1382

Radius of gyration: 26.28 Å; Cα contacts (8 Å, |Δi|>4): 104; chains: 1; bounding box: 65×38×75 Å

Mean predicted aligned error: 14.32 Å

Foldseek 3Di:
DDQDDQDDLVVLLVVLQVVVVVVCVVCVVVLVVLQVQLVVQLCCCLQPVQVPPPWDQDPNDTDRPSVVCLVVSLVVSLVVLVVVLVVVVVVCVVVVVVVVSVSSNHDPVSNSVSSSVVSVVSSVVNVVSNVVVVVPDDVVVSVVVVVVPPPDDDPDDDDDDPPDDDDDDPPDPPDDDD

pLDDT: mean 71.48, std 19.37, range [31.14, 91.19]

Sequence (178 aa):
MNFKKESFGLSSFVIVVETELNALKSNKHIIYSSLLTPILYYVFYAIGIQSTFGDIYFHGQYMSFLSFAFAGILIMCLFQQMNQSVYRLVIDKRWNILPIKLESGINPECYVLGISTLPFVVTLLQLINVLSMSKNVPSTRFCRLEGAFRFGTGKQRRKDKNGLFLRNPPELFRSRSC